Protein AF-0000000066301214 (afdb_homodimer)

pLDDT: mean 94.7, std 6.33, range [52.16, 98.44]

Solvent-accessible surface area (backbone atoms only — not comparable to full-atom values): 12106 Å² total; per-residue (Å²): 127,75,67,59,60,60,38,47,51,52,34,40,58,45,50,63,61,26,72,44,40,48,47,26,54,54,27,46,50,54,24,64,71,29,67,65,52,32,52,53,50,35,50,39,50,52,48,54,48,53,51,50,52,32,54,74,72,65,44,82,80,49,67,68,58,51,52,49,49,52,52,40,49,50,53,42,62,68,34,64,55,51,35,51,24,53,52,26,44,53,54,35,49,50,54,54,49,49,51,50,50,58,55,42,46,63,56,49,58,66,40,58,80,60,96,127,78,65,59,60,60,39,47,51,53,33,40,59,46,49,63,60,26,71,44,40,47,46,26,54,53,28,45,50,54,25,65,71,30,68,66,53,31,50,53,49,37,52,39,51,50,48,52,48,54,51,50,53,32,55,74,71,65,43,82,81,50,69,69,58,51,52,50,48,52,51,41,50,48,51,42,63,68,33,65,57,50,36,51,24,52,52,26,44,53,56,34,50,51,54,55,50,49,52,50,51,58,57,44,46,65,55,50,58,65,40,58,79,59,96

Foldseek 3Di:
DDDCVVVVVVVVVVLCVDPLNVQLVVLVVVQVVDPVSVVLVVVLVVLVVVVVVCVVVVHDDDPVSVVVNVVSVVVQCPDPSSVSNVVSVVVSVVVVVVVVVVVCVVVVVVCVVVD/DDDCVVVVVVVVVVLCVDPLNVQLVVLVVVQVVDPVSVVLVVVLVVLVVVVVVCVVVVHDDDPVSVVVNVVSVVVQCPPPSSVSNVVSVVVSVVVVVVVVVVVCVVVVVVCVVVD

Sequence (230 aa):
MVNIYNDINALEATFRKTPEFEALQAAVEVVKSDEEALNVFKNFRKIQIELQKKQLAGEELLEDELVYAQKASQLVQQNEKISAMLEAEMKLSKVIEEVNRILIKPIQGLYEDIQMVNIYNDINALEATFRKTPEFEALQAAVEVVKSDEEALNVFKNFRKIQIELQKKQLAGEELLEDELVYAQKASQLVQQNEKISAMLEAEMKLSKVIEEVNRILIKPIQGLYEDIQ

Nearest PDB structures (foldseek):
  2oeq-assembly1_B  TM=9.144E-01  e=4.022E-07  Geobacillus stearothermophilus
  2iaz-assembly1_D  TM=7.763E-01  e=5.631E-06  Streptococcus pneumoniae TIGR4
  2iaz-assembly1_B  TM=8.175E-01  e=1.106E-05  Streptococcus pneumoniae TIGR4
  2iaz-assembly1_C  TM=8.089E-01  e=2.953E-05  Streptococcus pneumoniae TIGR4
  6prh-assembly1_A  TM=7.091E-01  e=4.125E-02  Bacillus subtilis subsp. subtilis str. 168

Organism: Lysinibacillus sphaericus (strain C3-41) (NCBI:txid444177)

Secondary structure (DSSP, 8-state):
---HHHHHHHHHHHHTTSHHHHHHHHHHHHHHT-HHHHHHHHHHHHHHHHHHHHHHTTPPPPHHHHHHHHHHHHHHHH-HHHHHHHHHHHHHHHHHHHHHHHHHHHHHHHHHTT-/---HHHHHHHHHHHHTTSHHHHHHHHHHHHHHT-HHHHHHHHHHHHHHHHHHHHHHTTPPPPHHHHHHHHHHHHHHHH-HHHHHHHHHHHHHHHHHHHHHHHHHHHHHHHHHTT-

Radius of gyration: 22.22 Å; Cα contacts (8 Å, |Δi|>4): 183; chains: 2; bounding box: 48×63×38 Å

InterPro domains:
  IPR010368 Control of competence regulator ComK, YlbF/YmcA [MF_01526] (2-112)
  IPR010368 Control of competence regulator ComK, YlbF/YmcA [PF06133] (4-108)
  IPR023378 YheA/YmcA-like domain superfamily [G3DSA:1.20.1500.10] (1-115)
  IPR023378 YheA/YmcA-like domain superfamily [SSF158622] (2-113)

Structure (mmCIF, N/CA/C/O backbone):
data_AF-0000000066301214-model_v1
#
loop_
_entity.id
_entity.type
_entity.pdbx_description
1 polymer 'UPF0342 protein Bsph_0375'
#
loop_
_atom_site.group_PDB
_atom_site.id
_atom_site.type_symbol
_atom_site.label_atom_id
_atom_site.label_alt_id
_atom_site.label_comp_id
_atom_site.label_asym_id
_atom_site.label_entity_id
_atom_site.label_seq_id
_atom_site.pdbx_PDB_ins_code
_atom_site.Cartn_x
_atom_site.Cartn_y
_atom_site.Cartn_z
_atom_site.occupancy
_atom_site.B_iso_or_equiv
_atom_site.auth_seq_id
_atom_site.auth_comp_id
_atom_site.auth_asym_id
_atom_site.auth_atom_id
_atom_site.pdbx_PDB_model_num
ATOM 1 N N . MET A 1 1 ? -24.359 -9.883 -7.68 1 52.22 1 MET A N 1
ATOM 2 C CA . MET A 1 1 ? -22.938 -9.586 -7.629 1 52.22 1 MET A CA 1
ATOM 3 C C . MET A 1 1 ? -22.625 -8.617 -6.488 1 52.22 1 MET A C 1
ATOM 5 O O . MET A 1 1 ? -23.359 -7.656 -6.27 1 52.22 1 MET A O 1
ATOM 9 N N . VAL A 1 2 ? -22 -9.133 -5.48 1 64 2 VAL A N 1
ATOM 10 C CA . VAL A 1 2 ? -21.844 -8.336 -4.266 1 64 2 VAL A CA 1
ATOM 11 C C . VAL A 1 2 ? -21.094 -7.043 -4.578 1 64 2 VAL A C 1
ATOM 13 O O . VAL A 1 2 ? -20.078 -7.062 -5.266 1 64 2 VAL A O 1
ATOM 16 N N . ASN A 1 3 ? -21.812 -5.863 -4.434 1 81 3 ASN A N 1
ATOM 17 C CA . ASN A 1 3 ? -21.203 -4.559 -4.688 1 81 3 ASN A CA 1
ATOM 18 C C . ASN A 1 3 ? -20.344 -4.102 -3.51 1 81 3 ASN A C 1
ATOM 20 O O . ASN A 1 3 ? -20.875 -3.729 -2.461 1 81 3 ASN A O 1
ATOM 24 N N . ILE A 1 4 ? -19 -4.234 -3.662 1 93.5 4 ILE A N 1
ATOM 25 C CA . ILE A 1 4 ? -18.062 -3.98 -2.564 1 93.5 4 ILE A CA 1
ATOM 26 C C . ILE A 1 4 ? -17.969 -2.477 -2.314 1 93.5 4 ILE A C 1
ATOM 28 O O . ILE A 1 4 ? -17.5 -2.047 -1.258 1 93.5 4 ILE A O 1
ATOM 32 N N . TYR A 1 5 ? -18.625 -1.674 -3.203 1 93.06 5 TYR A N 1
ATOM 33 C CA . TYR A 1 5 ? -18.5 -0.222 -3.137 1 93.06 5 TYR A CA 1
ATOM 34 C C . TYR A 1 5 ? -19.297 0.337 -1.965 1 93.06 5 TYR A C 1
ATOM 36 O O . TYR A 1 5 ? -18.891 1.312 -1.334 1 93.06 5 TYR A O 1
ATOM 44 N N . ASN A 1 6 ? -20.391 -0.363 -1.687 1 94.94 6 ASN A N 1
ATOM 45 C CA . ASN A 1 6 ? -21.156 0.07 -0.53 1 94.94 6 ASN A CA 1
ATOM 46 C C . ASN A 1 6 ? -20.359 -0.041 0.761 1 94.94 6 ASN A C 1
ATOM 48 O O . ASN A 1 6 ? -20.359 0.881 1.579 1 94.94 6 ASN A O 1
ATOM 52 N N . ASP A 1 7 ? -19.672 -1.135 0.927 1 96.25 7 ASP A N 1
ATOM 53 C CA . ASP A 1 7 ? -18.875 -1.34 2.123 1 96.25 7 ASP A CA 1
ATOM 54 C C . ASP A 1 7 ? -17.672 -0.384 2.15 1 96.25 7 ASP A C 1
ATOM 56 O O . ASP A 1 7 ? -17.281 0.101 3.215 1 96.25 7 ASP A O 1
ATOM 60 N N . ILE A 1 8 ? -17.109 -0.086 0.963 1 97.12 8 ILE A N 1
ATOM 61 C CA . ILE A 1 8 ? -15.984 0.854 0.888 1 97.12 8 ILE A CA 1
ATOM 62 C C . ILE A 1 8 ? -16.453 2.242 1.321 1 97.12 8 ILE A C 1
ATOM 64 O O . ILE A 1 8 ? -15.773 2.914 2.102 1 97.12 8 ILE A O 1
ATOM 68 N N . ASN A 1 9 ? -17.609 2.645 0.812 1 95.62 9 ASN A N 1
ATOM 69 C CA . ASN A 1 9 ? -18.141 3.957 1.151 1 95.62 9 ASN A CA 1
ATOM 70 C C . ASN A 1 9 ? -18.484 4.059 2.637 1 95.62 9 ASN A C 1
ATOM 72 O O . ASN A 1 9 ? -18.234 5.09 3.264 1 95.62 9 ASN A O 1
ATOM 76 N N . ALA A 1 10 ? -19.062 2.982 3.145 1 95.81 10 ALA A N 1
ATOM 77 C CA . ALA A 1 10 ? -19.344 2.953 4.578 1 95.81 10 ALA A CA 1
ATOM 78 C C . ALA A 1 10 ? -18.062 3.068 5.395 1 95.81 10 ALA A C 1
ATOM 80 O O . ALA A 1 10 ? -18.016 3.801 6.383 1 95.81 10 ALA A O 1
ATOM 81 N N . LEU A 1 11 ? -17.031 2.393 4.973 1 97.69 11 LEU A N 1
ATOM 82 C CA . LEU A 1 11 ? -15.727 2.457 5.633 1 97.69 11 LEU A CA 1
ATOM 83 C C . LEU A 1 11 ? -15.156 3.869 5.562 1 97.69 11 LEU A C 1
ATOM 85 O O . LEU A 1 11 ? -14.648 4.387 6.562 1 97.69 11 LEU A O 1
ATOM 89 N N . GLU A 1 12 ? -15.211 4.465 4.375 1 97.94 12 GLU A N 1
ATOM 90 C CA . GLU A 1 12 ? -14.703 5.824 4.203 1 97.94 12 GLU A CA 1
ATOM 91 C C . GLU A 1 12 ? -15.414 6.801 5.133 1 97.94 12 GLU A C 1
ATOM 93 O O . GLU A 1 12 ? -14.781 7.664 5.738 1 97.94 12 GLU A O 1
ATOM 98 N N . ALA A 1 13 ? -16.766 6.691 5.23 1 96.88 13 ALA A N 1
ATOM 99 C CA . ALA A 1 13 ? -17.547 7.562 6.102 1 96.88 13 ALA A CA 1
ATOM 100 C C . ALA A 1 13 ? -17.109 7.426 7.555 1 96.88 13 ALA A C 1
ATOM 102 O O . ALA A 1 13 ? -16.953 8.43 8.258 1 96.88 13 ALA A O 1
ATOM 103 N N . THR A 1 14 ? -16.891 6.23 7.984 1 97.56 14 THR A N 1
ATOM 104 C CA . THR A 1 14 ? -16.422 5.98 9.344 1 97.56 14 THR A CA 1
ATOM 105 C C . THR A 1 14 ? -14.977 6.461 9.516 1 97.56 14 THR A C 1
ATOM 107 O O . THR A 1 14 ? -14.617 7 10.562 1 97.56 14 THR A O 1
ATOM 110 N N . PHE A 1 15 ? -14.172 6.273 8.492 1 98 15 PHE A N 1
ATOM 111 C CA . PHE A 1 15 ? -12.773 6.699 8.445 1 98 15 PHE A CA 1
ATOM 112 C C . PHE A 1 15 ? -12.656 8.195 8.734 1 98 15 PHE A C 1
ATOM 114 O O . PHE A 1 15 ? -11.805 8.609 9.516 1 98 15 PHE A O 1
ATOM 121 N N . ARG A 1 16 ? -13.562 9.023 8.234 1 97.31 16 ARG A N 1
ATOM 122 C CA . ARG A 1 16 ? -13.555 10.469 8.406 1 97.31 16 ARG A CA 1
ATOM 123 C C . ARG A 1 16 ? -13.898 10.859 9.844 1 97.31 16 ARG A C 1
ATOM 125 O O . ARG A 1 16 ? -13.656 11.992 10.266 1 97.31 16 ARG A O 1
ATOM 132 N N . LYS A 1 17 ? -14.461 9.906 10.57 1 97.06 17 LYS A N 1
ATOM 133 C CA . LYS A 1 17 ? -14.922 10.195 11.93 1 97.06 17 LYS A CA 1
ATOM 134 C C . LYS A 1 17 ? -13.953 9.633 12.969 1 97.06 17 LYS A C 1
ATOM 136 O O . LYS A 1 17 ? -14.219 9.703 14.172 1 97.06 17 LYS A O 1
ATOM 141 N N . THR A 1 18 ? -12.859 9.008 12.516 1 96.88 18 THR A N 1
ATOM 142 C CA . THR A 1 18 ? -11.867 8.477 13.445 1 96.88 18 THR A CA 1
ATOM 143 C C . THR A 1 18 ? -11.125 9.609 14.148 1 96.88 18 THR A C 1
ATOM 145 O O . THR A 1 18 ? -10.992 10.703 13.602 1 96.88 18 THR A O 1
ATOM 148 N N . PRO A 1 19 ? -10.664 9.312 15.375 1 96.94 19 PRO A N 1
ATOM 149 C CA . PRO A 1 19 ? -9.836 10.312 16.047 1 96.94 19 PRO A CA 1
ATOM 150 C C . PRO A 1 19 ? -8.594 10.695 15.242 1 96.94 19 PRO A C 1
ATOM 152 O O . PRO A 1 19 ? -8.164 11.844 15.273 1 96.94 19 PRO A O 1
ATOM 155 N N . GLU A 1 20 ? -8.055 9.703 14.531 1 97.56 20 GLU A N 1
ATOM 156 C CA . GLU A 1 20 ? -6.883 9.953 13.703 1 97.56 20 GLU A CA 1
ATOM 157 C C . GLU A 1 20 ? -7.195 10.961 12.594 1 97.56 20 GLU A C 1
ATOM 159 O O . GLU A 1 20 ? -6.41 11.875 12.344 1 97.56 20 GLU A O 1
ATOM 164 N N . PHE A 1 21 ? -8.281 10.859 11.906 1 98.19 21 PHE A N 1
ATOM 165 C CA . PHE A 1 21 ? -8.672 11.773 10.844 1 98.19 21 PHE A CA 1
ATOM 166 C C . PHE A 1 21 ? -8.93 13.172 11.398 1 98.19 21 PHE A C 1
ATOM 168 O O . PHE A 1 21 ? -8.477 14.164 10.82 1 98.19 21 PHE A O 1
ATOM 175 N N . GLU A 1 22 ? -9.625 13.227 12.492 1 97.81 22 GLU A N 1
ATOM 176 C CA . GLU A 1 22 ? -9.945 14.5 13.125 1 97.81 22 GLU A CA 1
ATOM 177 C C . GLU A 1 22 ? -8.672 15.234 13.555 1 97.81 22 GLU A C 1
ATOM 179 O O . GLU A 1 22 ? -8.578 16.453 13.43 1 97.81 22 GLU A O 1
ATOM 184 N N . ALA A 1 23 ? -7.754 14.438 14.055 1 98.38 23 ALA A N 1
ATOM 185 C CA . ALA A 1 23 ? -6.48 15.023 14.461 1 98.38 23 ALA A CA 1
ATOM 186 C C . ALA A 1 23 ? -5.75 15.641 13.273 1 98.38 23 ALA A C 1
ATOM 188 O O . ALA A 1 23 ? -5.18 16.734 13.383 1 98.38 23 ALA A O 1
ATOM 189 N N . LEU A 1 24 ? -5.77 14.93 12.164 1 98.38 24 LEU A N 1
ATOM 190 C CA . LEU A 1 24 ? -5.129 15.477 10.969 1 98.38 24 LEU A CA 1
ATOM 191 C C . LEU A 1 24 ? -5.848 16.734 10.492 1 98.38 24 LEU A C 1
ATOM 193 O O . LEU A 1 24 ? -5.203 17.719 10.133 1 98.38 24 LEU A O 1
ATOM 197 N N . GLN A 1 25 ? -7.113 16.688 10.453 1 97.75 25 GLN A N 1
ATOM 198 C CA . GLN A 1 25 ? -7.902 17.844 10.055 1 97.75 25 GLN A CA 1
ATOM 199 C C . GLN A 1 25 ? -7.531 19.078 10.891 1 97.75 25 GLN A C 1
ATOM 201 O O . GLN A 1 25 ? -7.32 20.156 10.352 1 97.75 25 GLN A O 1
ATOM 206 N N . ALA A 1 26 ? -7.48 18.891 12.18 1 98.38 26 ALA A N 1
ATOM 207 C CA . ALA A 1 26 ? -7.141 19.984 13.094 1 98.38 26 ALA A CA 1
ATOM 208 C C . ALA A 1 26 ? -5.727 20.5 12.828 1 98.38 26 ALA A C 1
ATOM 210 O O . ALA A 1 26 ? -5.492 21.703 12.805 1 98.38 26 ALA A O 1
ATOM 211 N N . ALA A 1 27 ? -4.816 19.547 12.633 1 98.31 27 ALA A N 1
ATOM 212 C CA . ALA A 1 27 ? -3.426 19.922 12.398 1 98.31 27 ALA A CA 1
ATOM 213 C C . ALA A 1 27 ? -3.281 20.703 11.086 1 98.31 27 ALA A C 1
ATOM 215 O O . ALA A 1 27 ? -2.512 21.656 11.008 1 98.31 27 ALA A O 1
ATOM 216 N N . VAL A 1 28 ? -3.994 20.312 10.102 1 98.06 28 VAL A N 1
ATOM 217 C CA . VAL A 1 28 ? -3.979 21 8.812 1 98.06 28 VAL A CA 1
ATOM 218 C C . VAL A 1 28 ? -4.465 22.438 8.992 1 98.06 28 VAL A C 1
ATOM 220 O O . VAL A 1 28 ? -3.877 23.375 8.438 1 98.06 28 VAL A O 1
ATOM 223 N N . GLU A 1 29 ? -5.48 22.609 9.719 1 97.69 29 GLU A N 1
ATOM 224 C CA . GLU A 1 29 ? -6.02 23.953 9.969 1 97.69 29 GLU A CA 1
ATOM 225 C C . GLU A 1 29 ? -4.996 24.828 10.672 1 97.69 29 GLU A C 1
ATOM 227 O O . GLU A 1 29 ? -4.898 26.031 10.383 1 97.69 29 GLU A O 1
ATOM 232 N N . VAL A 1 30 ? -4.293 24.266 11.562 1 98.19 30 VAL A N 1
ATOM 233 C CA . VAL A 1 30 ? -3.266 25 12.289 1 98.19 30 VAL A CA 1
ATOM 234 C C . VAL A 1 30 ? -2.199 25.5 11.32 1 98.19 30 VAL A C 1
ATOM 236 O O . VAL A 1 30 ? -1.818 26.672 11.359 1 98.19 30 VAL A O 1
ATOM 239 N N . VAL A 1 31 ? -1.767 24.656 10.477 1 98.06 31 VAL A N 1
ATOM 240 C CA . VAL A 1 31 ? -0.749 25.016 9.5 1 98.06 31 VAL A CA 1
ATOM 241 C C . VAL A 1 31 ? -1.312 26.062 8.539 1 98.06 31 VAL A C 1
ATOM 243 O O . VAL A 1 31 ? -0.644 27.047 8.211 1 98.06 31 VAL A O 1
ATOM 246 N N . LYS A 1 32 ? -2.492 25.859 8.133 1 96.94 32 LYS A N 1
ATOM 247 C CA . LYS A 1 32 ? -3.162 26.75 7.199 1 96.94 32 LYS A CA 1
ATOM 248 C C . LYS A 1 32 ? -3.264 28.172 7.773 1 96.94 32 LYS A C 1
ATOM 250 O O . LYS A 1 32 ? -3.182 29.156 7.039 1 96.94 32 LYS A O 1
ATOM 255 N N . SER A 1 33 ? -3.375 28.188 9.008 1 96.94 33 SER A N 1
ATOM 256 C CA . SER A 1 33 ? -3.637 29.469 9.656 1 96.94 33 SER A CA 1
ATOM 257 C C . SER A 1 33 ? -2.338 30.156 10.062 1 96.94 33 SER A C 1
ATOM 259 O O . SER A 1 33 ? -2.359 31.281 10.586 1 96.94 33 SER A O 1
ATOM 261 N N . ASP A 1 34 ? -1.224 29.531 9.87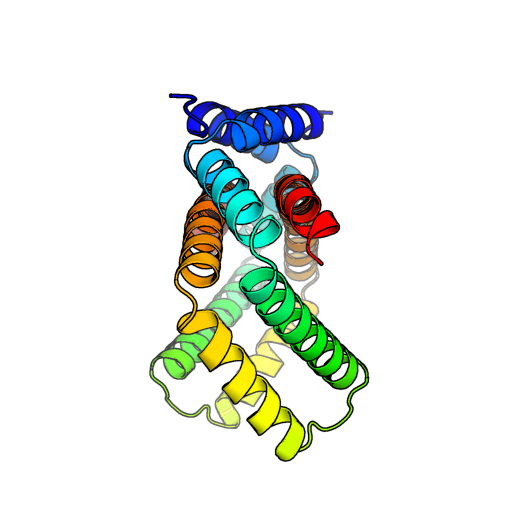5 1 97.62 34 ASP A N 1
ATOM 262 C CA . ASP A 1 34 ? 0.094 30.094 10.156 1 97.62 34 ASP A CA 1
ATOM 263 C C . ASP A 1 34 ? 0.864 30.359 8.859 1 97.62 34 ASP A C 1
ATOM 265 O O . ASP A 1 34 ? 1.376 29.422 8.234 1 97.62 34 ASP A O 1
ATOM 269 N N . GLU A 1 35 ? 0.959 31.562 8.531 1 96.5 35 GLU A N 1
ATOM 270 C CA . GLU A 1 35 ? 1.533 31.953 7.246 1 96.5 35 GLU A CA 1
ATOM 271 C C . GLU A 1 35 ? 2.936 31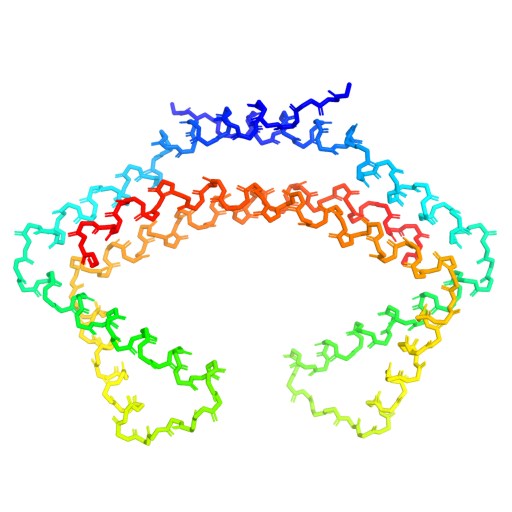.391 7.066 1 96.5 35 GLU A C 1
ATOM 273 O O . GLU A 1 35 ? 3.281 30.891 5.988 1 96.5 35 GLU A O 1
ATOM 278 N N . GLU A 1 36 ? 3.701 31.438 8.047 1 97 36 GLU A N 1
ATOM 279 C CA . GLU A 1 36 ? 5.059 30.906 7.973 1 97 36 GLU A CA 1
ATOM 280 C C . GLU A 1 36 ? 5.047 29.391 7.746 1 97 36 GLU A C 1
ATOM 282 O O . GLU A 1 36 ? 5.707 28.891 6.832 1 97 36 GLU A O 1
ATOM 287 N N . ALA A 1 37 ? 4.328 28.703 8.586 1 97.38 37 ALA A N 1
ATOM 288 C CA . ALA A 1 37 ? 4.223 27.266 8.445 1 97.38 37 ALA A CA 1
ATOM 289 C C . ALA A 1 37 ? 3.68 26.875 7.074 1 97.38 37 ALA A C 1
ATOM 291 O O . ALA A 1 37 ? 4.191 25.953 6.43 1 97.38 37 ALA A O 1
ATOM 292 N N . LEU A 1 38 ? 2.693 27.594 6.672 1 97.31 38 LEU A N 1
ATOM 293 C CA . LEU A 1 38 ? 2.072 27.328 5.379 1 97.31 38 LEU A CA 1
ATOM 294 C C . LEU A 1 38 ? 3.082 27.484 4.246 1 97.31 38 LEU A C 1
ATOM 296 O O . LEU A 1 38 ? 3.17 26.625 3.363 1 97.31 38 LEU A O 1
ATOM 300 N N . ASN A 1 39 ? 3.832 28.516 4.281 1 96.69 39 ASN A N 1
ATOM 301 C CA . ASN A 1 39 ? 4.816 28.781 3.238 1 96.69 39 ASN A CA 1
ATOM 302 C C . ASN A 1 39 ? 5.918 27.719 3.223 1 96.69 39 ASN A C 1
ATOM 304 O O . ASN A 1 39 ? 6.34 27.281 2.156 1 96.69 39 ASN A O 1
ATOM 308 N N . VAL A 1 40 ? 6.32 27.391 4.414 1 96.94 40 VAL A N 1
ATOM 309 C CA . VAL A 1 40 ? 7.348 26.359 4.531 1 96.94 40 VAL A CA 1
ATOM 310 C C . VAL A 1 40 ? 6.828 25.047 3.951 1 96.94 40 VAL A C 1
ATOM 312 O O . VAL A 1 40 ? 7.531 24.391 3.189 1 96.94 40 VAL A O 1
ATOM 315 N N . PHE A 1 41 ? 5.621 24.703 4.262 1 97.44 41 PHE A N 1
ATOM 316 C CA . PHE A 1 41 ? 5.031 23.453 3.791 1 97.44 41 PHE A CA 1
ATOM 317 C C . PHE A 1 41 ? 4.836 23.484 2.279 1 97.44 41 PHE A C 1
ATOM 319 O O . PHE A 1 41 ? 5.188 22.531 1.583 1 97.44 41 PHE A O 1
ATOM 326 N N . LYS A 1 42 ? 4.395 24.547 1.716 1 96.06 42 LYS A N 1
ATOM 327 C CA . LYS A 1 42 ? 4.172 24.688 0.28 1 96.06 42 LYS A CA 1
ATOM 328 C C . LYS A 1 42 ? 5.477 24.547 -0.497 1 96.06 42 LYS A C 1
ATOM 330 O O . LYS A 1 42 ? 5.52 23.906 -1.546 1 96.06 42 LYS A O 1
ATOM 335 N N . ASN A 1 43 ? 6.438 25.156 0.043 1 95.56 43 ASN A N 1
ATOM 336 C CA . ASN A 1 43 ? 7.746 25.078 -0.596 1 95.56 43 ASN A CA 1
ATOM 337 C C . ASN A 1 43 ? 8.266 23.641 -0.608 1 95.56 43 ASN A C 1
ATOM 339 O O . ASN A 1 43 ? 8.758 23.156 -1.632 1 95.56 43 ASN A O 1
ATOM 343 N N . PHE A 1 44 ? 8.125 23 0.528 1 96.19 44 PHE A N 1
ATOM 344 C CA . PHE A 1 44 ? 8.539 21.609 0.644 1 96.19 44 PHE A CA 1
ATOM 345 C C . PHE A 1 44 ? 7.781 20.734 -0.345 1 96.19 44 PHE A C 1
ATOM 347 O O . PHE A 1 44 ? 8.375 19.906 -1.036 1 96.19 44 PHE A O 1
ATOM 354 N N . ARG A 1 45 ? 6.551 20.953 -0.487 1 93.56 45 ARG A N 1
ATOM 355 C CA . ARG A 1 45 ? 5.715 20.188 -1.398 1 93.56 45 ARG A CA 1
ATOM 356 C C . ARG A 1 45 ? 6.121 20.422 -2.848 1 93.56 45 ARG A C 1
ATOM 358 O O . ARG A 1 45 ? 6.188 19.469 -3.641 1 93.56 45 ARG A O 1
ATOM 365 N N . LYS A 1 46 ? 6.379 21.641 -3.17 1 94.12 46 LYS A N 1
ATOM 366 C CA . LYS A 1 46 ? 6.801 22 -4.52 1 94.12 46 LYS A CA 1
ATOM 367 C C . LYS A 1 46 ? 8.094 21.297 -4.906 1 94.12 46 LYS A C 1
ATOM 369 O O . LYS A 1 46 ? 8.211 20.766 -6.016 1 94.12 46 LYS A O 1
ATOM 374 N N . ILE A 1 47 ? 8.961 21.25 -3.99 1 94.56 47 ILE A N 1
ATOM 375 C CA . ILE A 1 47 ? 10.242 20.609 -4.223 1 94.56 47 ILE A CA 1
ATOM 376 C C . ILE A 1 47 ? 10.031 19.109 -4.449 1 94.56 47 ILE A C 1
ATOM 378 O O . ILE A 1 47 ? 10.625 18.516 -5.355 1 94.56 47 ILE A O 1
ATOM 382 N N . GLN A 1 48 ? 9.25 18.469 -3.617 1 91.94 48 GLN A N 1
ATOM 383 C CA . GLN A 1 48 ? 8.938 17.047 -3.727 1 91.94 48 GLN A CA 1
ATOM 384 C C . GLN A 1 48 ? 8.336 16.719 -5.09 1 91.94 48 GLN A C 1
ATOM 386 O O . GLN A 1 48 ? 8.711 15.734 -5.723 1 91.94 48 GLN A O 1
ATOM 391 N N . ILE A 1 49 ? 7.477 17.609 -5.582 1 92.56 49 ILE A N 1
ATOM 392 C CA . ILE A 1 49 ? 6.812 17.391 -6.863 1 92.56 49 ILE A CA 1
ATOM 393 C C . ILE A 1 49 ? 7.824 17.516 -8 1 92.56 49 ILE A C 1
ATOM 395 O O . ILE A 1 49 ? 7.875 16.672 -8.891 1 92.56 49 ILE A O 1
ATOM 399 N N . GLU A 1 50 ? 8.586 18.516 -7.922 1 93.62 50 GLU A N 1
ATOM 400 C CA . GLU A 1 50 ? 9.602 18.734 -8.953 1 93.62 50 GLU A CA 1
ATOM 401 C C . GLU A 1 50 ? 10.578 17.562 -9.031 1 93.62 50 GLU A C 1
ATOM 403 O O . GLU A 1 50 ? 10.961 17.141 -10.125 1 93.62 50 GLU A O 1
ATOM 408 N N . LEU A 1 51 ? 10.977 17.141 -7.832 1 93.94 51 LEU A N 1
ATOM 409 C CA . LEU A 1 51 ? 11.898 16.016 -7.793 1 93.94 51 LEU A CA 1
ATOM 410 C C . LEU A 1 51 ? 11.25 14.766 -8.391 1 93.94 51 LEU A C 1
ATOM 412 O O . LEU A 1 51 ? 11.883 14.039 -9.164 1 93.94 51 LEU A O 1
ATOM 416 N N . GLN A 1 52 ? 10.078 14.5 -7.938 1 92.38 52 GLN A N 1
ATOM 417 C CA . GLN A 1 52 ? 9.344 13.344 -8.445 1 92.38 52 GLN A CA 1
ATOM 418 C C . GLN A 1 52 ? 9.156 13.43 -9.953 1 92.38 52 GLN A C 1
ATOM 420 O O . GLN A 1 52 ? 9.344 12.445 -10.672 1 92.38 52 GLN A O 1
ATOM 425 N N . LYS A 1 53 ? 8.797 14.602 -10.57 1 94.62 53 LYS A N 1
ATOM 426 C CA . LYS A 1 53 ? 8.641 14.836 -12 1 94.62 53 LYS A CA 1
ATOM 427 C C . LYS A 1 53 ? 9.93 14.5 -12.75 1 94.62 53 LYS A C 1
ATOM 429 O O . LYS A 1 53 ? 9.891 13.859 -13.805 1 94.62 53 LYS A O 1
ATOM 434 N N . LYS A 1 54 ? 10.938 14.945 -12.234 1 92.88 54 LYS A N 1
ATOM 435 C CA . LYS A 1 54 ? 12.227 14.672 -12.852 1 92.88 54 LYS A CA 1
ATOM 436 C C . LYS A 1 54 ? 12.531 13.18 -12.859 1 92.88 54 LYS A C 1
ATOM 438 O O . LYS A 1 54 ? 13.039 12.648 -13.852 1 92.88 54 LYS A O 1
ATOM 443 N N . GLN A 1 55 ? 12.297 12.594 -11.68 1 91.88 55 GLN A N 1
ATOM 444 C CA . GLN A 1 55 ? 12.539 11.156 -11.578 1 91.88 55 GLN A CA 1
ATOM 445 C C . GLN A 1 55 ? 11.664 10.383 -12.562 1 91.88 55 GLN A C 1
ATOM 447 O O . GLN A 1 55 ? 12.133 9.461 -13.227 1 91.88 55 GLN A O 1
ATOM 452 N N . LEU A 1 56 ? 10.438 10.773 -12.852 1 91.5 56 LEU A N 1
ATOM 453 C CA . LEU A 1 56 ? 9.516 10.164 -13.805 1 91.5 56 LEU A CA 1
ATOM 454 C C . LEU A 1 56 ? 9.977 10.414 -15.234 1 91.5 56 LEU A C 1
ATOM 456 O O . LEU A 1 56 ? 9.844 9.547 -16.094 1 91.5 56 LEU A O 1
ATOM 460 N N . ALA A 1 57 ? 10.477 11.492 -15.43 1 91.44 57 ALA A N 1
ATOM 461 C CA . ALA A 1 57 ? 10.984 11.883 -16.75 1 91.44 57 ALA A CA 1
ATOM 462 C C . ALA A 1 57 ? 12.359 11.273 -17.016 1 91.44 57 ALA A C 1
ATOM 464 O O . ALA A 1 57 ? 12.906 11.414 -18.109 1 91.44 57 ALA A O 1
ATOM 465 N N . GLY A 1 58 ? 12.891 10.727 -15.977 1 91.31 58 GLY A N 1
ATOM 466 C CA . GLY A 1 58 ? 14.203 10.125 -16.094 1 91.31 58 GLY A CA 1
ATOM 467 C C . GLY A 1 58 ? 15.336 11.141 -16.062 1 91.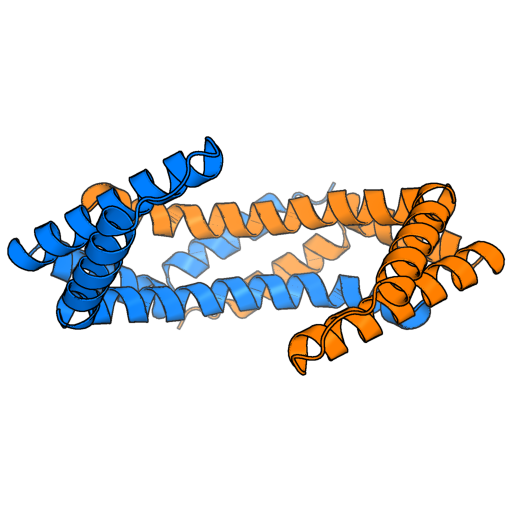31 58 GLY A C 1
ATOM 468 O O . GLY A 1 58 ? 16.438 10.867 -16.562 1 91.31 58 GLY A O 1
ATOM 469 N N . GLU A 1 59 ? 15.039 12.188 -15.633 1 92.94 59 GLU A N 1
ATOM 470 C CA . GLU A 1 59 ? 16.062 13.219 -15.508 1 92.94 59 GLU A CA 1
ATOM 471 C C . GLU A 1 59 ? 16.922 12.992 -14.266 1 92.94 59 GLU A C 1
ATOM 473 O O . GLU A 1 59 ? 16.422 12.578 -13.219 1 92.94 59 GLU A O 1
ATOM 478 N N . GLU A 1 60 ? 18.109 13.219 -14.43 1 89.69 60 GLU A N 1
ATOM 479 C CA . GLU A 1 60 ? 19 13.078 -13.289 1 89.69 60 GLU A CA 1
ATOM 480 C C . GLU A 1 60 ? 18.812 14.219 -12.289 1 89.69 60 GLU A C 1
ATOM 482 O O . GLU A 1 60 ? 18.641 15.375 -12.688 1 89.69 60 GLU A O 1
ATOM 487 N N . LEU A 1 61 ? 18.828 13.82 -11.102 1 89.75 61 LEU A N 1
ATOM 488 C CA . LEU A 1 61 ? 18.766 14.812 -10.031 1 89.75 61 LEU A CA 1
ATOM 489 C C . LEU A 1 61 ? 20.125 15.422 -9.766 1 89.75 61 LEU A C 1
ATOM 491 O O . LEU A 1 61 ? 21.109 14.703 -9.602 1 89.75 61 LEU A O 1
ATOM 495 N N . LEU A 1 62 ? 20.047 16.719 -9.758 1 89.31 62 LEU A N 1
ATOM 496 C CA . LEU A 1 62 ? 21.297 17.422 -9.492 1 89.31 62 LEU A CA 1
ATOM 497 C C . LEU A 1 62 ? 21.594 17.453 -7.996 1 89.31 62 LEU A C 1
ATOM 499 O O . LEU A 1 62 ? 20.672 17.422 -7.176 1 89.31 62 LEU A O 1
ATOM 503 N N . GLU A 1 63 ? 22.812 17.547 -7.73 1 91.69 63 GLU A N 1
ATOM 504 C CA . GLU A 1 63 ? 23.25 17.578 -6.34 1 91.69 63 GLU A CA 1
ATOM 505 C C . GLU A 1 63 ? 22.625 18.75 -5.59 1 91.69 63 GLU A C 1
ATOM 507 O O . GLU A 1 63 ? 22.188 18.594 -4.449 1 91.69 63 GLU A O 1
ATOM 512 N N . ASP A 1 64 ? 22.625 19.922 -6.18 1 93 64 ASP A N 1
ATOM 513 C CA . ASP A 1 64 ? 22.062 21.109 -5.551 1 93 64 ASP A CA 1
ATOM 514 C C . ASP A 1 64 ? 20.578 20.938 -5.246 1 93 64 ASP A C 1
ATOM 516 O O . ASP A 1 64 ? 20.078 21.422 -4.227 1 93 64 ASP A O 1
ATOM 520 N N . GLU A 1 65 ? 19.906 20.312 -6.133 1 93.19 65 GLU A N 1
ATOM 521 C CA . GLU A 1 65 ? 18.5 20.016 -5.906 1 93.19 6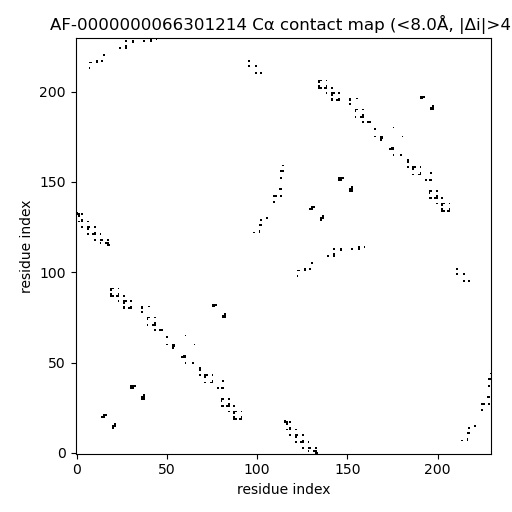5 GLU A CA 1
ATOM 522 C C . GLU A 1 65 ? 18.312 19.094 -4.699 1 93.19 65 GLU A C 1
ATOM 524 O O . GLU A 1 65 ? 17.375 19.281 -3.912 1 93.19 65 GLU A O 1
ATOM 529 N N . LEU A 1 66 ? 19.188 18.172 -4.613 1 93.62 66 LEU A N 1
ATOM 530 C CA . LEU A 1 66 ? 19.141 17.234 -3.49 1 93.62 66 LEU A CA 1
ATOM 531 C C . LEU A 1 66 ? 19.422 17.953 -2.178 1 93.62 66 LEU A C 1
ATOM 533 O O . LEU A 1 66 ? 18.75 17.703 -1.174 1 93.62 66 LEU A O 1
ATOM 537 N N . VAL A 1 67 ? 20.359 18.766 -2.189 1 94.88 67 VAL A N 1
ATOM 538 C CA . VAL A 1 67 ? 20.719 19.547 -1.008 1 94.88 67 VAL A CA 1
ATOM 539 C C . VAL A 1 67 ? 19.562 20.453 -0.617 1 94.88 67 VAL A C 1
ATOM 541 O O . VAL A 1 67 ? 19.203 20.547 0.561 1 94.88 67 VAL A O 1
ATOM 544 N N . TYR A 1 68 ? 18.922 21.094 -1.581 1 94.56 68 TYR A N 1
ATOM 545 C CA . TYR A 1 68 ? 17.781 21.969 -1.343 1 94.56 68 TYR A CA 1
ATOM 546 C C . TYR A 1 68 ? 16.609 21.188 -0.742 1 94.56 68 TYR A C 1
ATOM 548 O O . TYR A 1 68 ? 15.977 21.641 0.209 1 94.56 68 TYR A O 1
ATOM 556 N N . ALA A 1 69 ? 16.391 20.016 -1.244 1 95.06 69 ALA A N 1
ATOM 557 C CA . ALA A 1 69 ? 15.336 19.141 -0.727 1 95.06 69 ALA A CA 1
ATOM 558 C C . ALA A 1 69 ? 15.617 18.75 0.718 1 95.06 69 ALA A C 1
ATOM 560 O O . ALA A 1 69 ? 14.703 18.703 1.545 1 95.06 69 ALA A O 1
ATOM 561 N N . GLN A 1 70 ? 16.812 18.375 0.995 1 96.19 70 GLN A N 1
ATOM 562 C CA . GLN A 1 70 ? 17.219 18.016 2.348 1 96.19 70 GLN A CA 1
ATOM 563 C C . GLN A 1 70 ? 16.984 19.156 3.32 1 96.19 70 GLN A C 1
ATOM 565 O O . GLN A 1 70 ? 16.469 18.953 4.422 1 96.19 70 GLN A O 1
ATOM 570 N N . LYS A 1 71 ? 17.375 20.406 2.93 1 96.44 71 LYS A N 1
ATOM 571 C CA . LYS A 1 71 ? 17.188 21.594 3.764 1 96.44 71 LYS A CA 1
ATOM 572 C C . LYS A 1 71 ? 15.711 21.875 4 1 96.44 71 LYS A C 1
ATOM 574 O O . LYS A 1 71 ? 15.305 22.203 5.117 1 96.44 71 LYS A O 1
ATOM 579 N N . ALA A 1 72 ? 14.938 21.781 2.941 1 96 72 ALA A N 1
ATOM 580 C CA . ALA A 1 72 ? 13.492 21.969 3.068 1 96 72 ALA A CA 1
ATOM 581 C C . ALA A 1 72 ? 12.891 20.969 4.047 1 96 72 ALA A C 1
ATOM 583 O O . ALA A 1 72 ? 12.031 21.312 4.855 1 96 72 ALA A O 1
ATOM 584 N N . SER A 1 73 ? 13.352 19.75 3.984 1 96.44 73 SER A N 1
ATOM 585 C CA . SER A 1 73 ? 12.891 18.703 4.891 1 96.44 73 SER A CA 1
ATOM 586 C C . SER A 1 73 ? 13.227 19.047 6.34 1 96.44 73 SER A C 1
ATOM 588 O O . SER A 1 73 ? 12.422 18.812 7.238 1 96.44 73 SER A O 1
ATOM 590 N N . GLN A 1 74 ? 14.406 19.516 6.508 1 96.75 74 GLN A N 1
ATOM 591 C CA . GLN A 1 74 ? 14.828 19.906 7.848 1 96.75 74 GLN A CA 1
ATOM 592 C C . GLN A 1 74 ? 13.938 21.016 8.406 1 96.75 74 GLN A C 1
ATOM 594 O O . GLN A 1 74 ? 13.562 20.984 9.578 1 96.75 74 GLN A O 1
ATOM 599 N N . LEU A 1 75 ? 13.578 22.016 7.598 1 96.75 75 LEU A N 1
ATOM 600 C CA . LEU A 1 75 ? 12.711 23.109 8.008 1 96.75 75 LEU A CA 1
ATOM 601 C C . LEU A 1 75 ? 11.336 22.594 8.422 1 96.75 75 LEU A C 1
ATOM 603 O O . LEU A 1 75 ? 10.773 23.047 9.422 1 96.75 75 LEU A O 1
ATOM 607 N N . VAL A 1 76 ? 10.828 21.656 7.648 1 96.69 76 VAL A N 1
ATOM 608 C CA . VAL A 1 76 ? 9.531 21.047 7.93 1 96.69 76 VAL A CA 1
ATOM 609 C C . VAL A 1 76 ? 9.586 20.312 9.266 1 96.69 76 VAL A C 1
ATOM 611 O O . VAL A 1 76 ? 8.688 20.453 10.094 1 96.69 76 VAL A O 1
ATOM 614 N N . GLN A 1 77 ? 10.625 19.578 9.484 1 95.56 77 GLN A N 1
ATOM 615 C CA . GLN A 1 77 ? 10.773 18.812 10.719 1 95.56 77 GLN A CA 1
ATOM 616 C C . GLN A 1 77 ? 10.898 19.734 11.93 1 95.56 77 GLN A C 1
ATOM 618 O O . GLN A 1 77 ? 10.453 19.406 13.023 1 95.56 77 GLN A O 1
ATOM 623 N N . GLN A 1 78 ? 11.484 20.859 11.711 1 96.44 78 GLN A N 1
ATOM 624 C CA . GLN A 1 78 ? 11.773 21.781 12.805 1 96.44 78 GLN A CA 1
ATOM 625 C C . GLN A 1 78 ? 10.547 22.625 13.148 1 96.44 78 GLN A C 1
ATOM 627 O O . GLN A 1 78 ? 10.477 23.203 14.234 1 96.44 78 GLN A O 1
ATOM 632 N N . ASN A 1 79 ? 9.656 22.781 12.195 1 98.06 79 ASN A N 1
ATOM 633 C CA . ASN A 1 79 ? 8.414 23.5 12.477 1 98.06 79 ASN A CA 1
ATOM 634 C C . ASN A 1 79 ? 7.426 22.641 13.25 1 98.06 79 ASN A C 1
ATOM 636 O O . ASN A 1 79 ? 6.895 21.656 12.719 1 98.06 79 ASN A O 1
ATOM 640 N N . GLU A 1 80 ? 7.141 22.984 14.43 1 97.88 80 GLU A N 1
ATOM 641 C CA . GLU A 1 80 ? 6.344 22.156 15.336 1 97.88 80 GLU A CA 1
ATOM 642 C C . GLU A 1 80 ? 4.941 21.922 14.781 1 97.88 80 GLU A C 1
ATOM 644 O O . GLU A 1 80 ? 4.371 20.844 14.953 1 97.88 80 GLU A O 1
ATOM 649 N N . LYS A 1 81 ? 4.348 22.953 14.133 1 98.44 81 LYS A N 1
ATOM 650 C CA . LYS A 1 81 ? 3.002 22.828 13.578 1 98.44 81 LYS A CA 1
ATOM 651 C C . LYS A 1 81 ? 2.971 21.828 12.414 1 98.44 81 LYS A C 1
ATOM 653 O O . LYS A 1 81 ? 2.088 20.984 12.352 1 98.44 81 LYS A O 1
ATOM 658 N N . ILE A 1 82 ? 3.998 21.906 11.539 1 98.06 82 ILE A N 1
ATOM 659 C CA . ILE A 1 82 ? 4.074 21.016 10.398 1 98.06 82 ILE A CA 1
ATOM 660 C C . ILE A 1 82 ? 4.387 19.594 10.883 1 98.06 82 ILE A C 1
ATOM 662 O O . ILE A 1 82 ? 3.785 18.625 10.414 1 98.06 82 ILE A O 1
ATOM 666 N N . SER A 1 83 ? 5.312 19.516 11.812 1 97.75 83 SER A N 1
ATOM 667 C CA . SER A 1 83 ? 5.672 18.219 12.359 1 97.75 83 S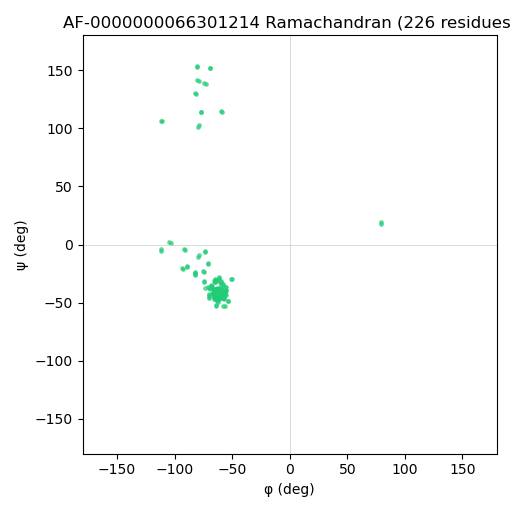ER A CA 1
ATOM 668 C C . SER A 1 83 ? 4.461 17.516 12.961 1 97.75 83 SER A C 1
ATOM 670 O O . SER A 1 83 ? 4.27 16.312 12.766 1 97.75 83 SER A O 1
ATOM 672 N N . ALA A 1 84 ? 3.643 18.234 13.672 1 98.19 84 ALA A N 1
ATOM 673 C CA . ALA A 1 84 ? 2.428 17.688 14.266 1 98.19 84 ALA A CA 1
ATOM 674 C C . ALA A 1 84 ? 1.457 17.203 13.188 1 98.19 84 ALA A C 1
ATOM 676 O O . ALA A 1 84 ? 0.802 16.172 13.352 1 98.19 84 ALA A O 1
ATOM 677 N N . MET A 1 85 ? 1.4 17.938 12.133 1 98.25 85 MET A N 1
ATOM 678 C CA . MET A 1 85 ? 0.544 17.578 11.008 1 98.25 85 MET A CA 1
ATOM 679 C C . MET A 1 85 ? 1.018 16.281 10.359 1 98.25 85 MET A C 1
ATOM 681 O O . MET A 1 85 ? 0.217 15.375 10.117 1 98.25 85 MET A O 1
ATOM 685 N N . LEU A 1 86 ? 2.328 16.203 10.148 1 96.88 86 LEU A N 1
ATOM 686 C CA . LEU A 1 86 ? 2.895 15 9.539 1 96.88 86 LEU A CA 1
ATOM 687 C C . LEU A 1 86 ? 2.723 13.789 10.461 1 96.88 86 LEU A C 1
ATOM 689 O O . LEU A 1 86 ? 2.441 12.688 9.992 1 96.88 86 LEU A O 1
ATOM 693 N N . GLU A 1 87 ? 2.877 13.969 11.703 1 97.94 87 GLU A N 1
ATOM 694 C CA . GLU A 1 87 ? 2.672 12.891 12.672 1 97.94 87 GLU A CA 1
ATOM 695 C C . GLU A 1 87 ? 1.223 12.414 12.672 1 97.94 87 GLU A C 1
ATOM 697 O O . GLU A 1 87 ? 0.957 11.211 12.727 1 97.94 87 GLU A O 1
ATOM 702 N N . ALA A 1 88 ? 0.314 13.367 12.586 1 98.31 88 ALA A N 1
ATOM 703 C CA . ALA A 1 88 ? -1.101 13.016 12.5 1 98.31 88 ALA A CA 1
ATOM 704 C C . ALA A 1 88 ? -1.393 12.219 11.227 1 98.31 88 ALA A C 1
ATOM 706 O O . ALA A 1 88 ? -2.164 11.258 11.25 1 98.31 88 ALA A O 1
ATOM 707 N N . GLU A 1 89 ? -0.7 12.633 10.148 1 97.31 89 GLU A N 1
ATOM 708 C CA . GLU A 1 89 ? -0.865 11.914 8.883 1 97.31 89 GLU A CA 1
ATOM 709 C C . GLU A 1 89 ? -0.338 10.492 8.992 1 97.31 89 GLU A C 1
ATOM 711 O O . GLU A 1 89 ? -0.952 9.555 8.477 1 97.31 89 GLU A O 1
ATOM 716 N N . MET A 1 90 ? 0.793 10.312 9.562 1 97.56 90 MET A N 1
ATOM 717 C CA . MET A 1 90 ? 1.377 8.992 9.766 1 97.56 90 MET A CA 1
ATOM 718 C C . MET A 1 90 ? 0.436 8.102 10.57 1 97.56 90 MET A C 1
ATOM 720 O O . MET A 1 90 ? 0.242 6.93 10.234 1 97.56 90 MET A O 1
ATOM 724 N N . LYS A 1 91 ? -0.165 8.648 11.617 1 98 91 LYS A N 1
ATOM 725 C CA . LYS A 1 91 ? -1.114 7.895 12.43 1 98 91 LYS A CA 1
ATOM 726 C C . LYS A 1 91 ? -2.338 7.488 11.617 1 98 91 LYS A C 1
ATOM 728 O O . LYS A 1 91 ? -2.836 6.371 11.75 1 98 91 LYS A O 1
ATOM 733 N N . LEU A 1 92 ? -2.785 8.422 10.828 1 98 92 LEU A N 1
ATOM 734 C CA . LEU A 1 92 ? -3.928 8.109 9.977 1 98 92 LEU A CA 1
ATOM 735 C C . LEU A 1 92 ? -3.566 7.051 8.945 1 98 92 LEU A C 1
ATOM 737 O O . LEU A 1 92 ? -4.367 6.156 8.656 1 98 92 LEU A O 1
ATOM 741 N N . SER A 1 93 ? -2.361 7.117 8.391 1 96.75 93 SER A N 1
ATOM 742 C CA . SER A 1 93 ? -1.883 6.145 7.41 1 96.75 93 SER A CA 1
ATOM 743 C C . SER A 1 93 ? -1.835 4.742 8.008 1 96.75 93 SER A C 1
ATOM 745 O O . SER A 1 93 ? -2.027 3.752 7.297 1 96.75 93 SER A O 1
ATOM 747 N N . LYS A 1 94 ? -1.628 4.613 9.305 1 97.5 94 LYS A N 1
ATOM 748 C CA . LYS A 1 94 ? -1.62 3.316 9.977 1 97.5 94 LYS A CA 1
ATOM 749 C C . LYS A 1 94 ? -2.998 2.66 9.922 1 97.5 94 LYS A C 1
ATOM 751 O O . LYS A 1 94 ? -3.105 1.434 9.859 1 97.5 94 LYS A O 1
ATOM 756 N N . VAL A 1 95 ? -4.031 3.502 9.922 1 97.12 95 VAL A N 1
ATOM 757 C CA . VAL A 1 95 ? -5.387 2.975 9.812 1 97.12 95 VAL A CA 1
ATOM 758 C C . VAL A 1 95 ? -5.578 2.336 8.438 1 97.12 95 VAL A C 1
ATOM 760 O O . VAL A 1 95 ? -6.125 1.237 8.328 1 97.12 95 VAL A O 1
ATOM 763 N N . ILE A 1 96 ? -5.074 2.953 7.395 1 97.81 96 ILE A N 1
ATOM 764 C CA . ILE A 1 96 ? -5.16 2.436 6.035 1 97.81 96 ILE A CA 1
ATOM 765 C C . ILE A 1 96 ? -4.348 1.147 5.918 1 97.81 96 ILE A C 1
ATOM 767 O O . ILE A 1 96 ? -4.789 0.183 5.289 1 97.81 96 ILE A O 1
ATOM 771 N N . GLU A 1 97 ? -3.199 1.148 6.555 1 97.44 97 GLU A N 1
ATOM 772 C CA . GLU A 1 97 ? -2.373 -0.056 6.578 1 97.44 97 GLU A CA 1
ATOM 773 C C . GLU A 1 97 ? -3.119 -1.224 7.219 1 97.44 97 GLU A C 1
ATOM 775 O O . GLU A 1 97 ? -3.031 -2.357 6.742 1 97.44 97 GLU A O 1
ATOM 780 N N . GLU A 1 98 ? -3.854 -0.936 8.227 1 96.75 98 GLU A N 1
ATOM 781 C CA . GLU A 1 98 ? -4.633 -1.967 8.906 1 96.75 98 GLU A CA 1
ATOM 782 C C . GLU A 1 98 ? -5.734 -2.514 8 1 96.75 98 GLU A C 1
ATOM 784 O O . GLU A 1 98 ? -5.965 -3.725 7.953 1 96.75 98 GLU A O 1
ATOM 789 N N . VAL A 1 99 ? -6.359 -1.631 7.316 1 97.94 99 VAL A N 1
ATOM 790 C CA . VAL A 1 99 ? -7.375 -2.055 6.355 1 97.94 99 VAL A CA 1
ATOM 791 C C . VAL A 1 99 ? -6.754 -3.006 5.336 1 97.94 99 VAL A C 1
ATOM 793 O O . VAL A 1 99 ? -7.289 -4.086 5.082 1 97.94 99 VAL A O 1
ATOM 796 N N . ASN A 1 100 ? -5.578 -2.605 4.828 1 97.75 100 ASN A N 1
ATOM 797 C CA . ASN A 1 100 ? -4.883 -3.422 3.842 1 97.75 100 ASN A CA 1
ATOM 798 C C . ASN A 1 100 ? -4.477 -4.777 4.422 1 97.75 100 ASN A C 1
ATOM 800 O O . ASN A 1 100 ? -4.645 -5.809 3.771 1 97.75 100 ASN A O 1
ATOM 804 N N . ARG A 1 101 ? -3.986 -4.73 5.605 1 97.38 101 ARG A N 1
ATOM 805 C CA . ARG A 1 101 ? -3.561 -5.957 6.273 1 97.38 101 ARG A CA 1
ATOM 806 C C . ARG A 1 101 ? -4.723 -6.938 6.41 1 97.38 101 ARG A C 1
ATOM 808 O O . ARG A 1 101 ? -4.566 -8.133 6.152 1 97.38 101 ARG A O 1
ATOM 815 N N . ILE A 1 102 ? -5.82 -6.484 6.781 1 97.88 102 ILE A N 1
ATOM 816 C CA . ILE A 1 102 ? -6.992 -7.316 7.008 1 97.88 102 ILE A CA 1
ATOM 817 C C . ILE A 1 102 ? -7.484 -7.891 5.684 1 97.88 102 ILE A C 1
ATOM 819 O O . ILE A 1 102 ? -7.898 -9.047 5.613 1 97.88 102 ILE A O 1
ATOM 823 N N . LEU A 1 103 ? -7.395 -7.09 4.625 1 97.81 103 LEU A N 1
ATOM 824 C CA . LEU A 1 103 ? -7.832 -7.551 3.311 1 97.81 103 LEU A CA 1
ATOM 825 C C . LEU A 1 103 ? -6.828 -8.531 2.717 1 97.81 103 LEU A C 1
ATOM 827 O O . LEU A 1 103 ? -7.195 -9.398 1.925 1 97.81 103 LEU A O 1
ATOM 831 N N . ILE A 1 104 ? -5.574 -8.461 3.16 1 97.12 104 ILE A N 1
ATOM 832 C CA . ILE A 1 104 ? -4.512 -9.312 2.646 1 97.12 104 ILE A CA 1
ATOM 833 C C . ILE A 1 104 ? -4.566 -10.672 3.334 1 97.12 104 ILE A C 1
ATOM 835 O O . ILE A 1 104 ? -4.188 -11.688 2.744 1 97.12 104 ILE A O 1
ATOM 839 N N . LYS A 1 105 ? -5.094 -10.742 4.535 1 96.25 105 LYS A N 1
ATOM 840 C CA . LYS A 1 105 ? -5.109 -11.953 5.352 1 96.25 105 LYS A CA 1
ATOM 841 C C . LYS A 1 105 ? -5.785 -13.102 4.613 1 96.25 105 LYS A C 1
ATOM 843 O O . LYS A 1 105 ? -5.23 -14.203 4.52 1 96.25 105 LYS A O 1
ATOM 848 N N . PRO A 1 106 ? -6.992 -12.859 4.125 1 96.62 106 PRO A N 1
ATOM 849 C CA . PRO A 1 106 ? -7.613 -13.984 3.418 1 96.62 106 PRO A CA 1
ATOM 850 C C . PRO A 1 106 ? -6.832 -14.406 2.178 1 96.62 106 PRO A C 1
ATOM 852 O O . PRO A 1 106 ? -6.887 -15.57 1.777 1 96.62 106 PRO A O 1
ATOM 855 N N . ILE A 1 107 ? -6.164 -13.492 1.53 1 96.81 107 ILE A N 1
ATOM 856 C CA . ILE A 1 107 ? -5.332 -13.828 0.38 1 96.81 107 ILE A CA 1
ATOM 857 C C . ILE A 1 107 ? -4.176 -14.727 0.823 1 96.81 107 ILE A C 1
ATOM 859 O O . ILE A 1 107 ? -3.895 -15.742 0.188 1 96.81 107 ILE A O 1
ATOM 863 N N . GLN A 1 108 ? -3.543 -14.328 1.889 1 95.19 108 GLN A N 1
ATOM 864 C CA . GLN A 1 108 ? -2.459 -15.125 2.453 1 95.19 108 GLN A CA 1
ATOM 865 C C . GLN A 1 108 ? -2.93 -16.547 2.785 1 95.19 108 GLN A C 1
ATOM 867 O O . GLN A 1 108 ? -2.188 -17.5 2.602 1 95.19 108 GLN A O 1
ATOM 872 N N . GLY A 1 109 ? -4.082 -16.641 3.324 1 95.19 109 GLY A N 1
ATOM 873 C CA . GLY A 1 109 ? -4.652 -17.938 3.635 1 95.19 109 GLY A CA 1
ATOM 874 C C . GLY A 1 109 ? -4.727 -18.859 2.432 1 95.19 109 GLY A C 1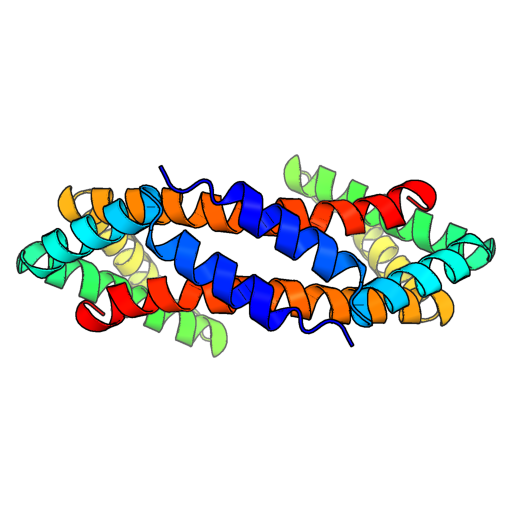
ATOM 875 O O . GLY A 1 109 ? -4.527 -20.078 2.559 1 95.19 109 GLY A O 1
ATOM 876 N N . LEU A 1 110 ? -5.02 -18.281 1.283 1 95.44 110 LEU A N 1
ATOM 877 C CA . LEU A 1 110 ? -5.102 -19.078 0.066 1 95.44 110 LEU A CA 1
ATOM 878 C C . LEU A 1 110 ? -3.742 -19.672 -0.285 1 95.44 110 LEU A C 1
ATOM 880 O O . LEU A 1 110 ? -3.664 -20.797 -0.801 1 95.44 110 LEU A O 1
ATOM 884 N N . TYR A 1 111 ? -2.688 -18.984 0.059 1 94 111 TYR A N 1
ATOM 885 C CA . TYR A 1 111 ? -1.346 -19.391 -0.344 1 94 111 TYR A CA 1
ATOM 886 C C . TYR A 1 111 ? -0.695 -20.266 0.728 1 94 111 TYR A C 1
ATOM 888 O O . TYR A 1 111 ? 0.302 -20.938 0.466 1 94 111 TYR A O 1
ATOM 896 N N . GLU A 1 112 ? -1.155 -20.203 1.934 1 89.62 112 GLU A N 1
ATOM 897 C CA . GLU A 1 112 ? -0.591 -20.984 3.031 1 89.62 112 GLU A CA 1
ATOM 898 C C . GLU A 1 112 ? -0.469 -22.453 2.656 1 89.62 112 GLU A C 1
ATOM 900 O O . GLU A 1 112 ? 0.477 -23.125 3.068 1 89.62 112 GLU A O 1
ATOM 905 N N . ASP A 1 113 ? -1.317 -22.953 1.804 1 76.62 113 ASP A N 1
ATOM 906 C CA . ASP A 1 113 ? -1.305 -24.391 1.486 1 76.62 113 ASP A CA 1
ATOM 907 C C . ASP A 1 113 ? -0.363 -24.672 0.321 1 76.62 113 ASP A C 1
ATOM 909 O O . ASP A 1 113 ? -0.053 -25.844 0.044 1 76.62 113 ASP A O 1
ATOM 913 N N . ILE A 1 114 ? -0.096 -23.625 -0.376 1 81 114 ILE A N 1
ATOM 914 C CA . ILE A 1 114 ? 0.703 -23.922 -1.561 1 81 114 ILE A CA 1
ATOM 915 C C . ILE A 1 114 ? 2.102 -23.328 -1.4 1 81 114 ILE A C 1
ATOM 917 O O . ILE A 1 114 ? 2.934 -23.438 -2.303 1 81 114 ILE A O 1
ATOM 921 N N . GLN A 1 115 ? 2.238 -22.562 -0.238 1 74 115 GLN A N 1
ATOM 922 C CA . GLN A 1 115 ? 3.566 -22.016 0.038 1 74 115 GLN A CA 1
ATOM 923 C C . GLN A 1 115 ? 4.293 -22.859 1.089 1 74 115 GLN A C 1
ATOM 925 O O . GLN A 1 115 ? 3.656 -23.5 1.93 1 74 115 GLN A O 1
ATOM 930 N N . MET B 1 1 ? -16.844 6.305 20.406 1 52.16 1 MET B N 1
ATOM 931 C CA . MET B 1 1 ? -15.672 6.23 19.531 1 52.16 1 MET B CA 1
ATOM 932 C C . MET B 1 1 ? -15.93 5.281 18.359 1 52.16 1 MET B C 1
ATOM 934 O O . MET B 1 1 ? -16.484 4.199 18.547 1 52.16 1 MET B O 1
ATOM 938 N N . VAL B 1 2 ? -16.062 5.875 17.188 1 64.12 2 VAL B N 1
ATOM 939 C CA . VAL B 1 2 ? -16.516 5.062 16.078 1 64.12 2 VAL B CA 1
ATOM 940 C C . VAL B 1 2 ? -15.539 3.918 15.836 1 64.12 2 VAL B C 1
ATOM 942 O O . VAL B 1 2 ? -14.32 4.125 15.812 1 64.12 2 VAL B O 1
ATOM 945 N N . ASN B 1 3 ? -16.016 2.646 16.047 1 81.12 3 ASN B N 1
ATOM 946 C CA . ASN B 1 3 ? -15.188 1.462 15.836 1 81.12 3 ASN B CA 1
ATOM 947 C C . ASN B 1 3 ? -15.102 1.1 14.359 1 81.12 3 ASN B C 1
ATOM 949 O O . ASN B 1 3 ? -16.047 0.572 13.789 1 81.12 3 ASN B O 1
ATOM 953 N N . ILE B 1 4 ? -13.945 1.483 13.734 1 93.44 4 ILE B N 1
ATOM 954 C CA . ILE B 1 4 ? -13.797 1.33 12.289 1 93.44 4 ILE B CA 1
ATOM 955 C C . ILE B 1 4 ? -13.602 -0.146 11.945 1 93.44 4 ILE B C 1
ATOM 957 O O . ILE B 1 4 ? -13.758 -0.544 10.789 1 93.44 4 ILE B O 1
ATOM 961 N N . TYR B 1 5 ? -13.477 -0.996 13 1 93.06 5 TYR B N 1
ATOM 962 C CA . TYR B 1 5 ? -13.18 -2.41 12.797 1 93.06 5 TYR B CA 1
ATOM 963 C C . TYR B 1 5 ? -14.406 -3.154 12.281 1 93.06 5 TYR B C 1
ATOM 965 O O . TYR B 1 5 ? -14.281 -4.086 11.484 1 93.06 5 TYR B O 1
ATOM 973 N N . ASN B 1 6 ? -15.547 -2.66 12.711 1 95 6 ASN B N 1
ATOM 974 C CA . ASN B 1 6 ? -16.766 -3.277 12.195 1 95 6 ASN B CA 1
ATOM 975 C C . ASN B 1 6 ? -16.875 -3.104 10.688 1 95 6 ASN B C 1
ATOM 977 O O . ASN B 1 6 ? -17.188 -4.055 9.969 1 95 6 ASN B O 1
ATOM 981 N N . ASP B 1 7 ? -16.625 -1.912 10.211 1 96.38 7 ASP B N 1
ATOM 982 C CA . ASP B 1 7 ? -16.703 -1.643 8.781 1 96.38 7 ASP B CA 1
ATOM 983 C C . ASP B 1 7 ? -15.602 -2.385 8.023 1 96.38 7 ASP B C 1
ATOM 985 O O . ASP B 1 7 ? -15.828 -2.855 6.906 1 96.38 7 ASP B O 1
ATOM 989 N N . ILE B 1 8 ? -14.398 -2.518 8.633 1 97.12 8 ILE B N 1
ATOM 990 C CA . ILE B 1 8 ? -13.312 -3.256 8 1 97.12 8 ILE B CA 1
ATOM 991 C C . ILE B 1 8 ? -13.703 -4.723 7.844 1 97.12 8 ILE B C 1
ATOM 993 O O . ILE B 1 8 ? -13.5 -5.316 6.781 1 97.12 8 ILE B O 1
ATOM 997 N N . ASN B 1 9 ? -14.266 -5.285 8.914 1 95.62 9 ASN B N 1
ATOM 998 C CA . ASN B 1 9 ? -14.664 -6.688 8.883 1 95.62 9 ASN B CA 1
ATOM 999 C C . ASN B 1 9 ? -15.781 -6.926 7.863 1 95.62 9 ASN B C 1
ATOM 1001 O O . ASN B 1 9 ? -15.781 -7.938 7.156 1 95.62 9 ASN B O 1
ATOM 1005 N N . ALA B 1 10 ? -16.719 -6 7.84 1 95.81 10 ALA B N 1
ATOM 1006 C CA . ALA B 1 10 ? -17.781 -6.098 6.84 1 95.81 10 ALA B CA 1
ATOM 1007 C C . ALA B 1 10 ? -17.219 -6.039 5.426 1 95.81 10 ALA B C 1
ATOM 1009 O O . ALA B 1 10 ? -17.625 -6.809 4.551 1 95.81 10 ALA B O 1
ATOM 1010 N N . LEU B 1 11 ? -16.25 -5.172 5.203 1 97.69 11 LEU B N 1
ATOM 1011 C CA . LEU B 1 11 ? -15.586 -5.055 3.912 1 97.69 11 LEU B CA 1
ATOM 1012 C C . LEU B 1 11 ? -14.852 -6.344 3.561 1 97.69 11 LEU B C 1
ATOM 1014 O O . LEU B 1 11 ? -14.938 -6.824 2.43 1 97.69 11 LEU B O 1
ATOM 1018 N N . GLU B 1 12 ? -14.102 -6.867 4.527 1 98 12 GLU B N 1
ATOM 1019 C CA . GLU B 1 12 ? -13.367 -8.109 4.297 1 98 12 GLU B CA 1
ATOM 1020 C C . GLU B 1 12 ? -14.312 -9.242 3.902 1 98 12 GLU B C 1
ATOM 1022 O O . GLU B 1 12 ? -14.016 -10.016 2.994 1 98 12 GLU B O 1
ATOM 1027 N N . ALA B 1 13 ? -15.469 -9.375 4.617 1 96.88 13 ALA B N 1
ATOM 1028 C CA . ALA B 1 13 ? -16.453 -10.406 4.316 1 96.88 13 ALA B CA 1
ATOM 1029 C C . ALA B 1 13 ? -16.969 -10.281 2.883 1 96.88 13 ALA B C 1
ATOM 1031 O O . ALA B 1 13 ? -17.078 -11.273 2.168 1 96.88 13 ALA B O 1
ATOM 1032 N N . THR B 1 14 ? -17.234 -9.078 2.475 1 97.56 14 THR B N 1
ATOM 1033 C CA . THR B 1 14 ? -17.688 -8.828 1.111 1 97.56 14 THR B CA 1
ATOM 1034 C C . THR B 1 14 ? -16.562 -9.07 0.112 1 97.56 14 THR B C 1
ATOM 1036 O O . THR B 1 14 ? -16.797 -9.594 -0.978 1 97.56 14 THR B O 1
ATOM 1039 N N . PHE B 1 15 ? -15.359 -8.703 0.484 1 98 15 PHE B N 1
ATOM 1040 C CA . PHE B 1 15 ? -14.148 -8.891 -0.315 1 98 15 PHE B CA 1
ATOM 1041 C C . PHE B 1 15 ? -13.977 -10.352 -0.696 1 98 15 PHE B C 1
ATOM 1043 O O . PHE B 1 15 ? -13.672 -10.672 -1.85 1 98 15 PHE B O 1
ATOM 1050 N N . ARG B 1 16 ? -14.266 -11.281 0.195 1 97.38 16 ARG B N 1
ATOM 1051 C CA . ARG B 1 16 ? -14.117 -12.719 -0.022 1 97.38 16 ARG B CA 1
ATOM 1052 C C . ARG B 1 16 ? -15.156 -13.242 -1.006 1 97.38 16 ARG B C 1
ATOM 1054 O O . ARG B 1 16 ? -15.016 -14.336 -1.543 1 97.38 16 ARG B O 1
ATOM 1061 N N . LYS B 1 17 ? -16.188 -12.438 -1.234 1 97 17 LYS B N 1
ATOM 1062 C CA . LYS B 1 17 ? -17.297 -12.883 -2.082 1 97 17 LYS B CA 1
ATOM 1063 C C . LYS B 1 17 ? -17.234 -12.219 -3.457 1 97 17 LYS B C 1
ATOM 1065 O O . LYS B 1 17 ? -18.125 -12.398 -4.281 1 97 17 LYS B O 1
ATOM 1070 N N . THR B 1 18 ? -16.188 -11.398 -3.695 1 96.88 18 THR B N 1
ATOM 1071 C CA . THR B 1 18 ? -16.031 -10.766 -5 1 96.88 18 THR B CA 1
ATOM 1072 C C . THR B 1 18 ? -15.664 -11.789 -6.062 1 96.88 18 THR B C 1
ATOM 1074 O O . THR B 1 18 ? -15.055 -12.812 -5.758 1 96.88 18 THR B O 1
ATOM 1077 N N . PRO B 1 19 ? -16.062 -11.484 -7.312 1 97 19 PRO B N 1
ATOM 1078 C CA . PRO B 1 19 ? -15.633 -12.367 -8.398 1 97 19 PRO B CA 1
ATOM 1079 C C . PRO B 1 19 ? -14.117 -12.492 -8.484 1 97 19 PRO B C 1
ATOM 1081 O O . PRO B 1 19 ? -13.602 -13.562 -8.82 1 97 19 PRO B O 1
ATOM 1084 N N . GLU B 1 20 ? -13.438 -11.383 -8.164 1 97.62 20 GLU B N 1
ATOM 1085 C CA . GLU B 1 20 ? -11.977 -11.391 -8.188 1 97.62 20 GLU B CA 1
ATOM 1086 C C . GLU B 1 20 ? -11.414 -12.375 -7.164 1 97.62 20 GLU B C 1
ATOM 1088 O O . GLU B 1 20 ? -10.492 -13.133 -7.465 1 97.62 20 GLU B O 1
ATOM 1093 N N . PHE B 1 21 ? -11.891 -12.414 -5.969 1 98.19 21 PHE B N 1
ATOM 1094 C CA . PHE B 1 21 ? -11.422 -13.328 -4.93 1 98.19 21 PHE B CA 1
ATOM 1095 C C . PHE B 1 21 ? -11.719 -14.773 -5.305 1 98.19 21 PHE B C 1
ATOM 1097 O O . PHE B 1 21 ? -10.859 -15.648 -5.152 1 98.19 21 PHE B O 1
ATOM 1104 N N . GLU B 1 22 ? -12.906 -15.008 -5.785 1 97.81 22 GLU B N 1
ATOM 1105 C CA . GLU B 1 22 ? -13.312 -16.359 -6.184 1 97.81 22 GLU B CA 1
ATOM 1106 C C . GLU B 1 22 ? -12.43 -16.891 -7.309 1 97.81 22 GLU B C 1
ATOM 1108 O O . GLU B 1 22 ? -12.078 -18.062 -7.324 1 97.81 22 GLU B O 1
ATOM 1113 N N . ALA B 1 23 ? -12.125 -15.984 -8.203 1 98.44 23 ALA B N 1
ATOM 1114 C CA . ALA B 1 23 ? -11.25 -16.375 -9.312 1 98.44 23 ALA B CA 1
ATOM 1115 C C . ALA B 1 23 ? -9.875 -16.797 -8.797 1 98.44 23 ALA B C 1
ATOM 1117 O O . ALA B 1 23 ? -9.305 -17.781 -9.281 1 98.44 23 ALA B O 1
ATOM 1118 N N . LEU B 1 24 ? -9.359 -16.031 -7.859 1 98.38 24 LEU B N 1
ATOM 1119 C CA . LEU B 1 24 ? -8.062 -16.391 -7.289 1 98.38 24 LEU B CA 1
ATOM 1120 C C . LEU B 1 24 ? -8.148 -17.719 -6.555 1 98.38 24 LEU B C 1
ATOM 1122 O O . LEU B 1 24 ? -7.262 -18.562 -6.691 1 98.38 24 LEU B O 1
ATOM 1126 N N . GLN B 1 25 ? -9.148 -17.891 -5.781 1 97.75 25 GLN B N 1
ATOM 1127 C CA . GLN B 1 25 ? -9.344 -19.141 -5.066 1 97.75 25 GLN B CA 1
ATOM 1128 C C . GLN B 1 25 ? -9.328 -20.328 -6.023 1 97.75 25 GLN B C 1
ATOM 1130 O O . GLN B 1 25 ? -8.664 -21.344 -5.77 1 97.75 25 GLN B O 1
ATOM 1135 N N . ALA B 1 26 ? -10.07 -20.219 -7.086 1 98.38 26 ALA B N 1
ATOM 1136 C CA . ALA B 1 26 ? -10.148 -21.281 -8.086 1 98.38 26 ALA B CA 1
ATOM 1137 C C . ALA B 1 26 ? -8.789 -21.531 -8.727 1 98.38 26 ALA B C 1
ATOM 1139 O O . ALA B 1 26 ? -8.383 -22.688 -8.906 1 98.38 26 ALA B O 1
ATOM 1140 N N . ALA B 1 27 ? -8.102 -20.453 -9.047 1 98.31 27 ALA B N 1
ATOM 1141 C CA . ALA B 1 27 ? -6.793 -20.578 -9.68 1 98.31 27 ALA B CA 1
ATOM 1142 C C . ALA B 1 27 ? -5.789 -21.234 -8.742 1 98.31 27 ALA B C 1
ATOM 1144 O O . ALA B 1 27 ? -4.965 -22.047 -9.172 1 98.31 27 ALA B O 1
ATOM 1145 N N . VAL B 1 28 ? -5.84 -20.922 -7.504 1 98.06 28 VAL B N 1
ATOM 1146 C CA . VAL B 1 28 ? -4.961 -21.516 -6.504 1 98.06 28 VAL B CA 1
ATOM 1147 C C . VAL B 1 28 ? -5.211 -23.031 -6.441 1 98.06 28 VAL B C 1
ATOM 1149 O O . VAL B 1 28 ? -4.27 -23.812 -6.387 1 98.06 28 VAL B O 1
ATOM 1152 N N . GLU B 1 29 ? -6.414 -23.406 -6.449 1 97.69 29 GLU B N 1
ATOM 1153 C CA . GLU B 1 29 ? -6.766 -24.812 -6.41 1 97.69 29 GLU B CA 1
ATOM 1154 C C . GLU B 1 29 ? -6.211 -25.562 -7.621 1 97.69 29 GLU B C 1
ATOM 1156 O O . GLU B 1 29 ? -5.77 -26.703 -7.504 1 97.69 29 GLU B O 1
ATOM 1161 N N . VAL B 1 30 ? -6.273 -24.938 -8.727 1 98.19 30 VAL B N 1
ATOM 1162 C CA . VAL B 1 30 ? -5.758 -25.531 -9.953 1 98.19 30 VAL B CA 1
ATOM 1163 C C . VAL B 1 30 ? -4.262 -25.797 -9.812 1 98.19 30 VAL B C 1
ATOM 1165 O O . VAL B 1 30 ? -3.783 -26.891 -10.125 1 98.19 30 VAL B O 1
ATOM 1168 N N . VAL B 1 31 ? -3.561 -24.844 -9.336 1 98 31 VAL B N 1
ATOM 1169 C CA . VAL B 1 31 ? -2.119 -24.984 -9.156 1 98 31 VAL B CA 1
ATOM 1170 C C . VAL B 1 31 ? -1.833 -26.047 -8.094 1 98 31 VAL B C 1
ATOM 1172 O O . VAL B 1 31 ? -0.949 -26.891 -8.273 1 98 31 VAL B O 1
ATOM 1175 N N . LYS B 1 32 ? -2.576 -26.016 -7.066 1 96.94 32 LYS B N 1
ATOM 1176 C CA . LYS B 1 32 ? -2.416 -26.953 -5.965 1 96.94 32 LYS B CA 1
ATOM 1177 C C . LYS B 1 32 ? -2.596 -28.391 -6.445 1 96.94 32 LYS B C 1
ATOM 1179 O O . LYS B 1 32 ? -1.937 -29.312 -5.945 1 96.94 32 LYS B O 1
ATOM 1184 N N . SER B 1 33 ? -3.4 -28.516 -7.391 1 96.94 33 SER B N 1
ATOM 1185 C CA . SER B 1 33 ? -3.775 -29.844 -7.836 1 96.94 33 SER B CA 1
ATOM 1186 C C . SER B 1 33 ? -2.861 -30.344 -8.953 1 96.94 33 SER B C 1
ATOM 1188 O O . SER B 1 33 ? -2.986 -31.469 -9.414 1 96.94 33 SER B O 1
ATOM 1190 N N . ASP B 1 34 ? -1.961 -29.516 -9.406 1 97.62 34 ASP B N 1
ATOM 1191 C CA . ASP B 1 34 ? -0.98 -29.875 -10.43 1 97.62 34 ASP B CA 1
ATOM 1192 C C . ASP B 1 34 ? 0.428 -29.922 -9.844 1 97.62 34 ASP B C 1
ATOM 1194 O O . ASP B 1 34 ? 1.043 -28.891 -9.586 1 97.62 34 ASP B O 1
ATOM 1198 N N . GLU B 1 35 ? 0.898 -31.078 -9.695 1 96.44 35 GLU B N 1
ATOM 1199 C CA . GLU B 1 35 ? 2.168 -31.297 -9.008 1 96.44 35 GLU B CA 1
ATOM 1200 C C . GLU B 1 35 ? 3.291 -30.484 -9.656 1 96.44 35 GLU B C 1
ATOM 1202 O O . GLU B 1 35 ? 4.113 -29.891 -8.953 1 96.44 35 GLU B O 1
ATOM 1207 N N . GLU B 1 36 ? 3.332 -30.469 -10.898 1 97 36 GLU B N 1
ATOM 1208 C CA . GLU B 1 36 ? 4.367 -29.719 -11.594 1 97 36 GLU B CA 1
ATOM 1209 C C . GLU B 1 36 ? 4.242 -28.234 -11.336 1 97 36 GLU B C 1
ATOM 1211 O O . GLU B 1 36 ? 5.215 -27.578 -10.953 1 97 36 GLU B O 1
ATOM 1216 N N . ALA B 1 37 ? 3.068 -27.734 -11.562 1 97.31 37 ALA B N 1
ATOM 1217 C CA . ALA B 1 37 ? 2.82 -26.312 -11.32 1 97.31 37 ALA B CA 1
ATOM 1218 C C . ALA B 1 37 ? 3.121 -25.938 -9.867 1 97.31 37 ALA B C 1
ATOM 1220 O O . ALA B 1 37 ? 3.744 -24.906 -9.594 1 97.31 37 ALA B O 1
ATOM 1221 N N . LEU B 1 38 ? 2.695 -26.781 -9 1 97.25 38 LEU B N 1
ATOM 1222 C CA . LEU B 1 38 ? 2.904 -26.547 -7.574 1 97.25 38 LEU B CA 1
ATOM 1223 C C . LEU B 1 38 ? 4.391 -26.469 -7.25 1 97.25 38 LEU B C 1
ATOM 1225 O O . LEU B 1 38 ? 4.832 -25.562 -6.539 1 97.25 38 LEU B O 1
ATOM 1229 N N . ASN B 1 39 ? 5.141 -27.359 -7.773 1 96.62 39 ASN B N 1
ATOM 1230 C CA . ASN B 1 39 ? 6.578 -27.391 -7.516 1 96.62 39 ASN B CA 1
ATOM 1231 C C . ASN B 1 39 ? 7.281 -26.172 -8.086 1 96.62 39 ASN B C 1
ATOM 1233 O O . ASN B 1 39 ? 8.164 -25.594 -7.445 1 96.62 39 ASN B O 1
ATOM 1237 N N . VAL B 1 40 ? 6.859 -25.859 -9.273 1 96.88 40 VAL B N 1
ATOM 1238 C CA . VAL B 1 40 ? 7.438 -24.672 -9.914 1 96.88 40 VAL B CA 1
ATOM 1239 C C . VAL B 1 40 ? 7.141 -23.438 -9.078 1 96.88 40 VAL B C 1
ATOM 1241 O O . VAL B 1 40 ? 8.031 -22.609 -8.836 1 96.88 40 VAL B O 1
ATOM 1244 N N . PHE B 1 41 ? 5.934 -23.312 -8.602 1 97.44 41 PHE B N 1
ATOM 1245 C CA . PHE B 1 41 ? 5.523 -22.156 -7.809 1 97.44 41 PHE B CA 1
ATOM 1246 C C . PHE B 1 41 ? 6.25 -22.125 -6.473 1 97.44 41 PHE B C 1
ATOM 1248 O O . PHE B 1 41 ? 6.773 -21.094 -6.062 1 97.44 41 PHE B O 1
ATOM 1255 N N . LYS B 1 42 ? 6.418 -23.203 -5.809 1 96 42 LYS B N 1
ATOM 1256 C CA . LYS B 1 42 ? 7.098 -23.297 -4.52 1 96 42 LYS B CA 1
ATOM 1257 C C . LYS B 1 42 ? 8.57 -22.906 -4.645 1 96 42 LYS B C 1
ATOM 1259 O O . LYS B 1 42 ? 9.102 -22.203 -3.785 1 96 42 LYS B O 1
ATOM 1264 N N . ASN B 1 43 ? 9.117 -23.375 -5.676 1 95.5 43 ASN B N 1
ATOM 1265 C CA . ASN B 1 43 ? 10.516 -23.031 -5.914 1 95.5 43 ASN B CA 1
ATOM 1266 C C . ASN B 1 43 ? 10.688 -21.531 -6.133 1 95.5 43 ASN B C 1
ATOM 1268 O O . ASN B 1 43 ? 11.594 -20.906 -5.566 1 95.5 43 ASN B O 1
ATOM 1272 N N . PHE B 1 44 ? 9.812 -21 -6.93 1 96.12 44 PHE B N 1
ATOM 1273 C CA . PHE B 1 44 ? 9.836 -19.562 -7.195 1 96.12 44 PHE B CA 1
ATOM 1274 C C . PHE B 1 44 ? 9.656 -18.781 -5.906 1 96.12 44 PHE B C 1
ATOM 1276 O O . PHE B 1 44 ? 10.391 -17.812 -5.652 1 96.12 44 PHE B O 1
ATOM 1283 N N . ARG B 1 45 ? 8.789 -19.188 -5.082 1 93.5 45 ARG B N 1
ATOM 1284 C CA . ARG B 1 45 ? 8.523 -18.5 -3.814 1 93.5 45 ARG B CA 1
ATOM 1285 C C . ARG B 1 45 ? 9.727 -18.578 -2.887 1 93.5 45 ARG B C 1
ATOM 1287 O O . ARG B 1 45 ? 10.078 -17.594 -2.232 1 93.5 45 ARG B O 1
ATOM 1294 N N . LYS B 1 46 ? 10.336 -19.719 -2.854 1 94.06 46 LYS B N 1
ATOM 1295 C CA . LYS B 1 46 ? 11.516 -19.922 -2.023 1 94.06 46 LYS B CA 1
ATOM 1296 C C . LYS B 1 46 ? 12.641 -18.984 -2.428 1 94.06 46 LYS B C 1
ATOM 1298 O O . LYS B 1 46 ? 13.297 -18.375 -1.571 1 94.06 46 LYS B O 1
ATOM 1303 N N . ILE B 1 47 ? 12.805 -18.859 -3.682 1 94.5 47 ILE B N 1
ATOM 1304 C CA . ILE B 1 47 ? 13.844 -17.984 -4.211 1 94.5 47 ILE B CA 1
ATOM 1305 C C . ILE B 1 47 ? 13.547 -16.547 -3.826 1 94.5 47 ILE B C 1
ATOM 1307 O O . ILE B 1 47 ? 14.445 -15.805 -3.406 1 94.5 47 ILE B O 1
ATOM 1311 N N . GLN B 1 48 ? 12.336 -16.109 -3.996 1 91.88 48 GLN B N 1
ATOM 1312 C CA . GLN B 1 48 ? 11.906 -14.75 -3.654 1 91.88 48 GLN B CA 1
ATOM 1313 C C . GLN B 1 48 ? 12.172 -14.445 -2.18 1 91.88 48 GLN B C 1
ATOM 1315 O O . GLN B 1 48 ? 12.664 -13.375 -1.84 1 91.88 48 GLN B O 1
ATOM 1320 N N . ILE B 1 49 ? 11.922 -15.422 -1.32 1 92.5 49 ILE B N 1
ATOM 1321 C CA . ILE B 1 49 ? 12.102 -15.242 0.117 1 92.5 49 ILE B CA 1
ATOM 1322 C C . ILE B 1 49 ? 13.594 -15.133 0.439 1 92.5 49 ILE B C 1
ATOM 1324 O O . ILE B 1 49 ? 14.008 -14.234 1.181 1 92.5 49 ILE B O 1
ATOM 1328 N N . GLU B 1 50 ? 14.32 -15.984 -0.127 1 93.56 50 GLU B N 1
ATOM 1329 C CA . GLU B 1 50 ? 15.766 -15.977 0.106 1 93.56 50 GLU B CA 1
ATOM 1330 C C . GLU B 1 50 ? 16.391 -14.656 -0.341 1 93.56 50 GLU B C 1
ATOM 1332 O O . GLU B 1 50 ? 17.25 -14.109 0.346 1 93.56 50 GLU B O 1
ATOM 1337 N N . LEU B 1 51 ? 15.93 -14.234 -1.518 1 93.81 51 LEU B N 1
ATOM 1338 C CA . LEU B 1 51 ? 16.438 -12.969 -2.027 1 93.81 51 LEU B CA 1
ATOM 1339 C C . LEU B 1 51 ? 16.062 -11.82 -1.103 1 93.81 51 LEU B C 1
ATOM 1341 O O . LEU B 1 51 ? 16.891 -10.953 -0.808 1 93.81 51 LEU B O 1
ATOM 1345 N N . GLN B 1 52 ? 14.82 -11.773 -0.746 1 92.38 52 GLN B N 1
ATOM 1346 C CA . GLN B 1 52 ? 14.336 -10.734 0.151 1 92.38 52 GLN B CA 1
ATOM 1347 C C . GLN B 1 52 ? 15.078 -10.766 1.485 1 92.38 52 GLN B C 1
ATOM 1349 O O . GLN B 1 52 ? 15.469 -9.719 2.012 1 92.38 52 GLN B O 1
ATOM 1354 N N . LYS B 1 53 ? 15.352 -11.938 2.123 1 94.44 53 LYS B N 1
ATOM 1355 C CA . LYS B 1 53 ? 16.109 -12.102 3.361 1 94.44 53 LYS B CA 1
ATOM 1356 C C . LYS B 1 53 ? 17.516 -11.516 3.236 1 94.44 53 LYS B C 1
ATOM 1358 O O . LYS B 1 53 ? 17.984 -10.828 4.141 1 94.44 53 LYS B O 1
ATOM 1363 N N . LYS B 1 54 ? 18.062 -11.812 2.189 1 92.81 54 LYS B N 1
ATOM 1364 C CA . LYS B 1 54 ? 19.406 -11.289 1.95 1 92.81 54 LYS B CA 1
ATOM 1365 C C . LYS B 1 54 ? 19.391 -9.766 1.854 1 92.81 54 LYS B C 1
ATOM 1367 O O . LYS B 1 54 ? 20.281 -9.102 2.387 1 92.81 54 LYS B O 1
ATOM 1372 N N . GLN B 1 55 ? 18.422 -9.312 1.075 1 91.81 55 GLN B N 1
ATOM 1373 C CA . GLN B 1 55 ? 18.312 -7.867 0.917 1 91.81 55 GLN B CA 1
ATOM 1374 C C . GLN B 1 55 ? 18.047 -7.188 2.258 1 91.81 55 GLN B C 1
ATOM 1376 O O . GLN B 1 55 ? 18.656 -6.156 2.562 1 91.81 55 GLN B O 1
ATOM 1381 N N . LEU B 1 56 ? 17.344 -7.758 3.207 1 91.75 56 LEU B N 1
ATOM 1382 C CA . LEU B 1 56 ? 17.062 -7.246 4.547 1 91.75 56 LEU B CA 1
ATOM 1383 C C . LEU B 1 56 ? 18.297 -7.332 5.43 1 91.75 56 LEU B C 1
ATOM 1385 O O . LEU B 1 56 ? 18.547 -6.445 6.246 1 91.75 56 LEU B O 1
ATOM 1389 N N . ALA B 1 57 ? 18.969 -8.32 5.25 1 91.75 57 ALA B N 1
ATOM 1390 C CA . ALA B 1 57 ? 20.203 -8.539 6.008 1 91.75 57 ALA B CA 1
ATOM 1391 C C . ALA B 1 57 ? 21.344 -7.703 5.445 1 91.75 57 ALA B C 1
ATOM 1393 O O . ALA B 1 57 ? 22.438 -7.68 6.012 1 91.75 57 ALA B O 1
ATOM 1394 N N . GLY B 1 58 ? 21.094 -7.109 4.309 1 91.38 58 GLY B N 1
ATOM 1395 C CA . GLY B 1 58 ? 22.109 -6.285 3.67 1 91.38 58 GLY B CA 1
ATOM 1396 C C . GLY B 1 58 ? 23.156 -7.098 2.938 1 91.38 58 GLY B C 1
ATOM 1397 O O . GLY B 1 58 ? 24.281 -6.621 2.713 1 91.38 58 GLY B O 1
ATOM 1398 N N . GLU B 1 59 ? 22.812 -8.195 2.695 1 92.62 59 GLU B N 1
ATOM 1399 C CA . GLU B 1 59 ? 23.734 -9.055 1.948 1 92.62 59 GLU B CA 1
ATOM 1400 C C . GLU B 1 59 ? 23.672 -8.758 0.452 1 92.62 59 GLU B C 1
ATOM 1402 O O . GLU B 1 59 ? 22.594 -8.492 -0.085 1 92.62 59 GLU B O 1
ATOM 1407 N N . GLU B 1 60 ? 24.734 -8.797 -0.106 1 89.62 60 GLU B N 1
ATOM 1408 C CA . GLU B 1 60 ? 24.766 -8.578 -1.549 1 89.62 60 GLU B CA 1
ATOM 1409 C C . GLU B 1 60 ? 24.234 -9.789 -2.303 1 89.62 60 GLU B C 1
ATOM 1411 O O . GLU B 1 60 ? 24.516 -10.938 -1.938 1 89.62 60 GLU B O 1
ATOM 1416 N N . LEU B 1 61 ? 23.5 -9.477 -3.275 1 89.44 61 LEU B N 1
ATOM 1417 C CA . LEU B 1 61 ? 22.984 -10.531 -4.145 1 89.44 61 LEU B CA 1
ATOM 1418 C C . LEU B 1 61 ? 24.031 -10.922 -5.188 1 89.44 61 LEU B C 1
ATOM 1420 O O . LEU B 1 61 ? 24.594 -10.062 -5.867 1 89.44 61 LEU B O 1
ATOM 1424 N N . LEU B 1 62 ? 24.188 -12.219 -5.234 1 89.69 62 LEU B N 1
ATOM 1425 C CA . LEU B 1 62 ? 25.141 -12.719 -6.211 1 89.69 62 LEU B CA 1
ATOM 1426 C C . LEU B 1 62 ? 24.516 -12.789 -7.602 1 89.69 62 LEU B C 1
ATOM 1428 O O . LEU B 1 62 ? 23.297 -12.961 -7.734 1 89.69 62 LEU B O 1
ATOM 1432 N N . GLU B 1 63 ? 25.359 -12.68 -8.523 1 91.69 63 GLU B N 1
ATOM 1433 C CA . GLU B 1 63 ? 24.906 -12.727 -9.914 1 91.69 63 GLU B CA 1
ATOM 1434 C C . GLU B 1 63 ? 24.156 -14.023 -10.211 1 91.69 63 GLU B C 1
ATOM 1436 O O . GLU B 1 63 ? 23.109 -14.016 -10.867 1 91.69 63 GLU B O 1
ATOM 1441 N N . ASP B 1 64 ? 24.703 -15.156 -9.797 1 92.88 64 ASP B N 1
ATOM 1442 C CA . ASP B 1 64 ? 24.094 -16.469 -10.047 1 92.88 64 ASP B CA 1
ATOM 1443 C C . ASP B 1 64 ? 22.703 -16.547 -9.414 1 92.88 64 ASP B C 1
ATOM 1445 O O . ASP B 1 64 ? 21.797 -17.172 -9.977 1 92.88 64 ASP B O 1
ATOM 1449 N N . GLU B 1 65 ? 22.594 -15.969 -8.266 1 93 65 GLU B N 1
ATOM 1450 C CA . GLU B 1 65 ? 21.281 -15.938 -7.609 1 93 65 GLU B CA 1
ATOM 1451 C C . GLU B 1 65 ? 20.281 -15.141 -8.43 1 93 65 GLU B C 1
ATOM 1453 O O . GLU B 1 65 ? 19.109 -15.516 -8.531 1 93 65 GLU B O 1
ATOM 1458 N N . LEU B 1 66 ? 20.766 -14.078 -8.961 1 93.5 66 LEU B N 1
ATOM 1459 C CA . LEU B 1 66 ? 19.922 -13.234 -9.797 1 93.5 66 LEU B CA 1
ATOM 1460 C C . LEU B 1 66 ? 19.5 -13.977 -11.062 1 93.5 66 LEU B C 1
ATOM 1462 O O . LEU B 1 66 ? 18.328 -13.906 -11.469 1 93.5 66 LEU B O 1
ATOM 1466 N N . VAL B 1 67 ? 20.391 -14.617 -11.648 1 94.81 67 VAL B N 1
ATOM 1467 C CA . VAL B 1 67 ? 20.109 -15.391 -12.859 1 94.81 67 VAL B CA 1
ATOM 1468 C C . VAL B 1 67 ? 19.125 -16.5 -12.547 1 94.81 67 VAL B C 1
ATOM 1470 O O . VAL B 1 67 ? 18.172 -16.734 -13.305 1 94.81 67 VAL B O 1
ATOM 1473 N N . TYR B 1 68 ? 19.297 -17.188 -11.43 1 94.38 68 TYR B N 1
ATOM 1474 C CA . TYR B 1 68 ? 18.391 -18.25 -11 1 94.38 68 TYR B CA 1
ATOM 1475 C C . TYR B 1 68 ? 16.984 -17.703 -10.773 1 94.38 68 TYR B C 1
ATOM 1477 O O . TYR B 1 68 ? 16 -18.328 -11.195 1 94.38 68 TYR B O 1
ATOM 1485 N N . ALA B 1 69 ? 16.891 -16.562 -10.164 1 94.88 69 ALA B N 1
ATOM 1486 C CA . ALA B 1 69 ? 15.609 -15.922 -9.922 1 94.88 69 ALA B CA 1
ATOM 1487 C C . ALA B 1 69 ? 14.922 -15.562 -11.242 1 94.88 69 ALA B C 1
ATOM 1489 O O . ALA B 1 69 ? 13.711 -15.719 -11.375 1 94.88 69 ALA B O 1
ATOM 1490 N N . GLN B 1 70 ? 15.664 -15.016 -12.133 1 96.06 70 GLN B N 1
ATOM 1491 C CA . GLN B 1 70 ? 15.141 -14.664 -13.453 1 96.06 70 GLN B CA 1
ATOM 1492 C C . GLN B 1 70 ? 14.586 -15.891 -14.164 1 96.06 70 GLN B C 1
ATOM 1494 O O . GLN B 1 70 ? 13.5 -15.844 -14.75 1 96.06 70 GLN B O 1
ATOM 1499 N N . LYS B 1 71 ? 15.336 -17.031 -14.141 1 96.31 71 LYS B N 1
ATOM 1500 C CA . LYS B 1 71 ? 14.906 -18.266 -14.773 1 96.31 71 LYS B CA 1
ATOM 1501 C C . LYS B 1 71 ? 13.633 -18.812 -14.117 1 96.31 71 LYS B C 1
ATOM 1503 O O . LYS B 1 71 ? 12.719 -19.266 -14.805 1 96.31 71 LYS B O 1
ATOM 1508 N N . ALA B 1 72 ? 13.617 -18.797 -12.797 1 95.81 72 ALA B N 1
ATOM 1509 C CA . ALA B 1 72 ? 12.43 -19.234 -12.07 1 95.81 72 ALA B CA 1
ATOM 1510 C C . ALA B 1 72 ? 11.211 -18.406 -12.469 1 95.81 72 ALA B C 1
ATOM 1512 O O . ALA B 1 72 ? 10.117 -18.938 -12.641 1 95.81 72 ALA B O 1
ATOM 1513 N N . SER B 1 73 ? 11.414 -17.125 -12.617 1 96.31 73 SER B N 1
ATOM 1514 C CA . SER B 1 73 ? 10.336 -16.219 -13.023 1 96.31 73 SER B CA 1
ATOM 1515 C C . SER B 1 73 ? 9.828 -16.578 -14.414 1 96.31 73 SER B C 1
ATOM 1517 O O . SER B 1 73 ? 8.617 -16.547 -14.664 1 96.31 73 SER B O 1
ATOM 1519 N N . GLN B 1 74 ? 10.742 -16.875 -15.258 1 96.62 74 GLN B N 1
ATOM 1520 C CA . GLN B 1 74 ? 10.367 -17.266 -16.609 1 96.62 74 GLN B CA 1
ATOM 1521 C C . GLN B 1 74 ? 9.523 -18.531 -16.609 1 96.62 74 GLN B C 1
ATOM 1523 O O . GLN B 1 74 ? 8.539 -18.641 -17.344 1 96.62 74 GLN B O 1
ATOM 1528 N N . LEU B 1 75 ? 9.859 -19.516 -15.805 1 96.69 75 LEU B N 1
ATOM 1529 C CA . LEU B 1 75 ? 9.125 -20.766 -15.695 1 96.69 75 LEU B CA 1
ATOM 1530 C C . LEU B 1 75 ? 7.699 -20.516 -15.203 1 96.69 75 LEU B C 1
ATOM 1532 O O . LEU B 1 75 ? 6.75 -21.125 -15.711 1 96.69 75 LEU B O 1
ATOM 1536 N N . VAL B 1 76 ? 7.586 -19.641 -14.219 1 96.56 76 VAL B N 1
ATOM 1537 C CA . VAL B 1 76 ? 6.289 -19.281 -13.656 1 96.56 76 VAL B CA 1
ATOM 1538 C C . VAL B 1 76 ? 5.43 -18.609 -14.742 1 96.56 76 VAL B C 1
ATOM 1540 O O . VAL B 1 76 ? 4.254 -18.953 -14.898 1 96.56 76 VAL B O 1
ATOM 1543 N N . GLN B 1 77 ? 6.016 -17.719 -15.484 1 95.44 77 GLN B N 1
ATOM 1544 C CA . GLN B 1 77 ? 5.293 -17 -16.531 1 95.44 77 GLN B CA 1
ATOM 1545 C C . GLN B 1 77 ? 4.848 -17.969 -17.641 1 95.44 77 GLN B C 1
ATOM 1547 O O . GLN B 1 77 ? 3.797 -17.766 -18.25 1 95.44 77 GLN B O 1
ATOM 1552 N N . GLN B 1 78 ? 5.629 -18.969 -17.859 1 96.38 78 GLN B N 1
ATOM 1553 C CA . GLN B 1 78 ? 5.375 -19.891 -18.953 1 96.38 78 GLN B CA 1
ATOM 1554 C C . GLN B 1 78 ? 4.34 -20.938 -18.562 1 96.38 78 GLN B C 1
ATOM 1556 O O . GLN B 1 78 ? 3.754 -21.594 -19.438 1 96.38 78 GLN B O 1
ATOM 1561 N N . ASN B 1 79 ? 4.207 -21.188 -17.297 1 98 79 ASN B N 1
ATOM 1562 C CA . ASN B 1 79 ? 3.182 -22.125 -16.828 1 98 79 ASN B CA 1
ATOM 1563 C C . ASN B 1 79 ? 1.799 -21.469 -16.844 1 98 79 ASN B C 1
ATOM 1565 O O . ASN B 1 79 ? 1.522 -20.578 -16.047 1 98 79 ASN B O 1
ATOM 1569 N N . GLU B 1 80 ? 0.945 -21.922 -17.641 1 97.81 80 GLU B N 1
ATOM 1570 C CA . GLU B 1 80 ? -0.353 -21.297 -17.875 1 97.81 80 GLU B CA 1
ATOM 1571 C C . GLU B 1 80 ? -1.183 -21.266 -16.594 1 97.81 80 GLU B C 1
ATOM 1573 O O . GLU B 1 80 ? -1.919 -20.312 -16.344 1 97.81 80 GLU B O 1
ATOM 1578 N N . LYS B 1 81 ? -1.117 -22.344 -15.773 1 98.44 81 LYS B N 1
ATOM 1579 C CA . LYS B 1 81 ? -1.884 -22.422 -14.539 1 98.44 81 LYS B CA 1
ATOM 1580 C C . LYS B 1 81 ? -1.401 -21.391 -13.523 1 98.44 81 LYS B C 1
ATOM 1582 O O . LYS B 1 81 ? -2.209 -20.688 -12.906 1 98.44 81 LYS B O 1
ATOM 1587 N N . ILE B 1 82 ? -0.054 -21.234 -13.414 1 98.06 82 ILE B N 1
ATOM 1588 C CA . ILE B 1 82 ? 0.52 -20.266 -12.484 1 98.06 82 ILE B CA 1
ATOM 1589 C C . ILE B 1 82 ? 0.255 -18.844 -12.977 1 98.06 82 ILE B C 1
ATOM 1591 O O . ILE B 1 82 ? -0.113 -17.969 -12.195 1 98.06 82 ILE B O 1
ATOM 1595 N N . SER B 1 83 ? 0.434 -18.672 -14.266 1 97.75 83 SER B N 1
ATOM 1596 C CA . SER B 1 83 ? 0.182 -17.359 -14.852 1 97.75 83 SER B CA 1
ATOM 1597 C C . SER B 1 83 ? -1.251 -16.906 -14.602 1 97.75 83 SER B C 1
ATOM 1599 O O . SER B 1 83 ? -1.488 -15.75 -14.258 1 97.75 83 SER B O 1
ATOM 1601 N N . ALA B 1 84 ? -2.195 -17.797 -14.734 1 98.19 84 ALA B N 1
ATOM 1602 C CA . ALA B 1 84 ? -3.602 -17.5 -14.477 1 98.19 84 ALA B CA 1
ATOM 1603 C C . ALA B 1 84 ? -3.826 -17.125 -13.016 1 98.19 84 ALA B C 1
ATOM 1605 O O . ALA B 1 84 ? -4.613 -16.234 -12.711 1 98.19 84 ALA B O 1
ATOM 1606 N N . MET B 1 85 ? -3.133 -17.797 -12.172 1 98.25 85 MET B N 1
ATOM 1607 C CA . MET B 1 85 ? -3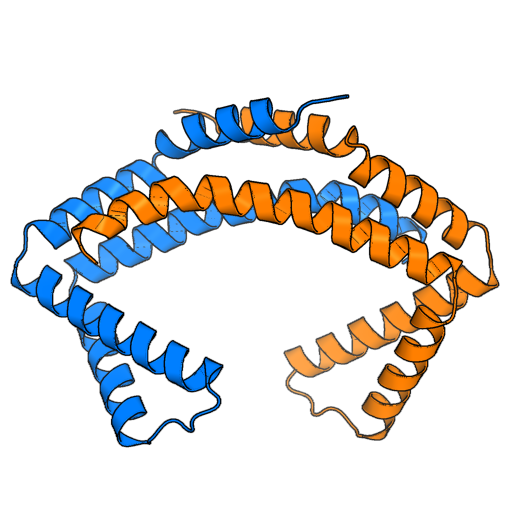.221 -17.531 -10.734 1 98.25 85 MET B CA 1
ATOM 1608 C C . MET B 1 85 ? -2.686 -16.141 -10.414 1 98.25 85 MET B C 1
ATOM 1610 O O . MET B 1 85 ? -3.334 -15.367 -9.703 1 98.25 85 MET B O 1
ATOM 1614 N N . LEU B 1 86 ? -1.531 -15.82 -11.008 1 96.81 86 LEU B N 1
ATOM 1615 C CA . LEU B 1 86 ? -0.927 -14.508 -10.773 1 96.81 86 LEU B CA 1
ATOM 1616 C C . LEU B 1 86 ? -1.798 -13.398 -11.352 1 96.81 86 LEU B C 1
ATOM 1618 O O . LEU B 1 86 ? -1.936 -12.336 -10.75 1 96.81 86 LEU B O 1
ATOM 1622 N N . GLU B 1 87 ? -2.379 -13.609 -12.453 1 97.94 87 GLU B N 1
ATOM 1623 C CA . GLU B 1 87 ? -3.285 -12.641 -13.062 1 97.94 87 GLU B CA 1
ATOM 1624 C C . GLU B 1 87 ? -4.516 -12.414 -12.195 1 97.94 87 GLU B C 1
ATOM 1626 O O . GLU B 1 87 ? -4.961 -11.281 -12.016 1 97.94 87 GLU B O 1
ATOM 1631 N N . ALA B 1 88 ? -5.035 -13.492 -11.641 1 98.38 88 ALA B N 1
ATOM 1632 C CA . ALA B 1 88 ? -6.168 -13.375 -10.734 1 98.38 88 ALA B CA 1
ATOM 1633 C C . ALA B 1 88 ? -5.793 -12.578 -9.484 1 98.38 88 ALA B C 1
ATOM 1635 O O . ALA B 1 88 ? -6.582 -11.766 -9.008 1 98.38 88 ALA B O 1
ATOM 1636 N N . GLU B 1 89 ? -4.539 -12.805 -9.039 1 97.31 89 GLU B N 1
ATOM 1637 C CA . GLU B 1 89 ? -4.059 -12.062 -7.883 1 97.31 89 GLU B CA 1
ATOM 1638 C C . GLU B 1 89 ? -3.938 -10.57 -8.195 1 97.31 89 GLU B C 1
ATOM 1640 O O . GLU B 1 89 ? -4.281 -9.727 -7.367 1 97.31 89 GLU B O 1
ATOM 1645 N N . MET B 1 90 ? -3.404 -10.242 -9.312 1 97.56 90 MET B N 1
ATOM 1646 C CA . MET B 1 90 ? -3.279 -8.852 -9.75 1 97.56 90 MET B CA 1
ATOM 1647 C C . MET B 1 90 ? -4.645 -8.18 -9.805 1 97.56 90 MET B C 1
ATOM 1649 O O . MET B 1 90 ? -4.797 -7.043 -9.352 1 97.56 90 MET B O 1
ATOM 1653 N N . LYS B 1 91 ? -5.633 -8.875 -10.328 1 98 91 LYS B N 1
ATOM 1654 C CA . LYS B 1 91 ? -6.988 -8.344 -10.398 1 98 91 LYS B CA 1
ATOM 1655 C C . LYS B 1 91 ? -7.559 -8.102 -9.008 1 98 91 LYS B C 1
ATOM 1657 O O . LYS B 1 91 ? -8.219 -7.086 -8.766 1 98 91 LYS B O 1
ATOM 1662 N N . LEU B 1 92 ? -7.301 -9.039 -8.148 1 98.06 92 LEU B N 1
ATOM 1663 C CA . LEU B 1 92 ? -7.766 -8.883 -6.777 1 98.06 92 LEU B CA 1
ATOM 1664 C C . LEU B 1 92 ? -7.055 -7.723 -6.09 1 98.06 92 LEU B C 1
ATOM 1666 O O . LEU B 1 92 ? -7.676 -6.961 -5.348 1 98.06 92 LEU B O 1
ATOM 1670 N N . SER B 1 93 ? -5.75 -7.559 -6.352 1 96.81 93 SER B N 1
ATOM 1671 C CA . SER B 1 93 ? -4.965 -6.469 -5.781 1 96.81 93 SER B CA 1
ATOM 1672 C C . SER B 1 93 ? -5.504 -5.109 -6.219 1 96.81 93 SER B C 1
ATOM 1674 O O . SER B 1 93 ? -5.414 -4.133 -5.473 1 96.81 93 SER B O 1
ATOM 1676 N N . LYS B 1 94 ? -6.121 -5.012 -7.367 1 97.56 94 LYS B N 1
ATOM 1677 C CA . LYS B 1 94 ? -6.719 -3.768 -7.848 1 97.56 94 LYS B CA 1
ATOM 1678 C C . LYS B 1 94 ? -7.895 -3.352 -6.969 1 97.56 94 LYS B C 1
ATOM 1680 O O . LYS B 1 94 ? -8.148 -2.158 -6.793 1 97.56 94 LYS B O 1
ATOM 1685 N N . VAL B 1 95 ? -8.57 -4.355 -6.418 1 97.19 95 VAL B N 1
ATOM 1686 C CA . VAL B 1 95 ? -9.672 -4.059 -5.512 1 97.19 95 VAL B CA 1
ATOM 1687 C C . VAL B 1 95 ? -9.141 -3.389 -4.246 1 97.19 95 VAL B C 1
ATOM 1689 O O . VAL B 1 95 ? -9.695 -2.393 -3.779 1 97.19 95 VAL B O 1
ATOM 1692 N N . ILE B 1 96 ? -8.031 -3.861 -3.73 1 97.88 96 ILE B N 1
ATOM 1693 C CA . ILE B 1 96 ? -7.395 -3.295 -2.547 1 97.88 96 ILE B CA 1
ATOM 1694 C C . ILE B 1 96 ? -6.898 -1.886 -2.854 1 97.88 96 ILE B C 1
ATOM 1696 O O . ILE B 1 96 ? -7.043 -0.977 -2.033 1 97.88 96 ILE B O 1
ATOM 1700 N N . GLU B 1 97 ? -6.355 -1.727 -4.035 1 97.44 97 GLU B N 1
ATOM 1701 C CA . GLU B 1 97 ? -5.91 -0.405 -4.469 1 97.44 97 GLU B CA 1
ATOM 1702 C C . GLU B 1 97 ? -7.07 0.586 -4.496 1 97.44 97 GLU B C 1
ATOM 1704 O O . GLU B 1 97 ? -6.914 1.742 -4.098 1 97.44 97 GLU B O 1
ATOM 1709 N N . GLU B 1 98 ? -8.195 0.127 -4.906 1 96.81 98 GLU B N 1
ATOM 1710 C CA . GLU B 1 98 ? -9.383 0.975 -4.949 1 96.81 98 GLU B CA 1
ATOM 1711 C C . GLU B 1 98 ? -9.82 1.378 -3.543 1 96.81 98 GLU B C 1
ATOM 1713 O O . GLU B 1 98 ? -10.188 2.533 -3.309 1 96.81 98 GLU B O 1
ATOM 1718 N N . VAL B 1 99 ? -9.766 0.448 -2.672 1 97.94 99 VAL B N 1
ATOM 1719 C CA . VAL B 1 99 ? -10.094 0.745 -1.279 1 97.94 99 VAL B CA 1
ATOM 1720 C C . VAL B 1 99 ? -9.164 1.839 -0.756 1 97.94 99 VAL B C 1
ATOM 1722 O O . VAL B 1 99 ? -9.625 2.826 -0.177 1 97.94 99 VAL B O 1
ATOM 1725 N N . ASN B 1 100 ? -7.871 1.67 -1.055 1 97.75 100 ASN B N 1
ATOM 1726 C CA . ASN B 1 100 ? -6.879 2.645 -0.616 1 97.75 100 ASN B CA 1
ATOM 1727 C C . ASN B 1 100 ? -7.117 4.012 -1.246 1 97.75 100 ASN B C 1
ATOM 1729 O O . ASN B 1 100 ? -7.047 5.035 -0.562 1 97.75 100 ASN B O 1
ATOM 1733 N N . ARG B 1 101 ? -7.414 3.99 -2.488 1 97.31 101 ARG B N 1
ATOM 1734 C CA . ARG B 1 101 ? -7.664 5.234 -3.211 1 97.31 101 ARG B CA 1
ATOM 1735 C C . ARG B 1 101 ? -8.836 5.996 -2.598 1 97.31 101 ARG B C 1
ATOM 1737 O O . ARG B 1 101 ? -8.758 7.215 -2.414 1 97.31 101 ARG B O 1
ATOM 1744 N N . ILE B 1 102 ? -9.852 5.34 -2.283 1 97.88 102 ILE B N 1
ATOM 1745 C CA . ILE B 1 102 ? -11.055 5.953 -1.746 1 97.88 102 ILE B CA 1
ATOM 1746 C C . ILE B 1 102 ? -10.781 6.504 -0.35 1 97.88 102 ILE B C 1
ATOM 1748 O O . ILE B 1 102 ? -11.266 7.578 0.008 1 97.88 102 ILE B O 1
ATOM 1752 N N . LEU B 1 103 ? -9.953 5.793 0.406 1 97.81 103 LEU B N 1
ATOM 1753 C CA . LEU B 1 103 ? -9.61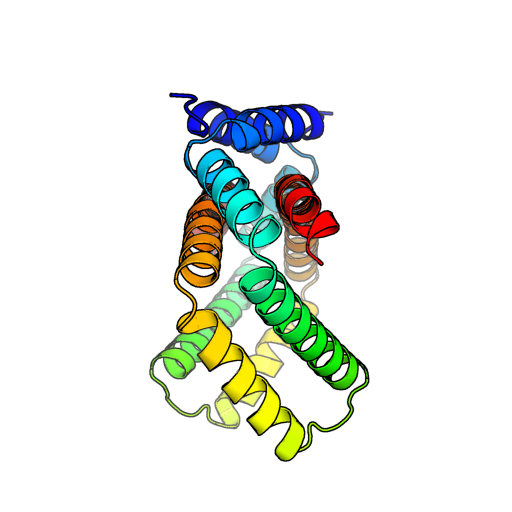7 6.242 1.751 1 97.81 103 LEU B CA 1
ATOM 1754 C C . LEU B 1 103 ? -8.633 7.41 1.704 1 97.81 103 LEU B C 1
ATOM 1756 O O . LEU B 1 103 ? -8.617 8.25 2.607 1 97.81 103 LEU B O 1
ATOM 1760 N N . ILE B 1 104 ? -7.891 7.523 0.598 1 97.06 104 ILE B N 1
ATOM 1761 C CA . ILE B 1 104 ? -6.887 8.57 0.441 1 97.06 104 ILE B CA 1
ATOM 1762 C C . ILE B 1 104 ? -7.559 9.867 -0.013 1 97.06 104 ILE B C 1
ATOM 1764 O O . ILE B 1 104 ? -7.086 10.961 0.301 1 97.06 104 ILE B O 1
ATOM 1768 N N . LYS B 1 105 ? -8.688 9.773 -0.661 1 96.25 105 LYS B N 1
ATOM 1769 C CA . LYS B 1 105 ? -9.375 10.922 -1.252 1 96.25 105 LYS B CA 1
ATOM 1770 C C . LYS B 1 105 ? -9.68 11.977 -0.198 1 96.25 105 LYS B C 1
ATOM 1772 O O . LYS B 1 105 ? -9.367 13.156 -0.386 1 96.25 105 LYS B O 1
ATOM 1777 N N . PRO B 1 106 ? -10.32 11.57 0.887 1 96.56 106 PRO B N 1
ATOM 1778 C CA . PRO B 1 106 ? -10.594 12.609 1.882 1 96.56 106 PRO B CA 1
ATOM 1779 C C . PRO B 1 106 ? -9.32 13.227 2.459 1 96.56 106 PRO B C 1
ATOM 1781 O O . PRO B 1 106 ? -9.328 14.383 2.879 1 96.56 106 PRO B O 1
ATOM 1784 N N . ILE B 1 107 ? -8.258 12.461 2.541 1 96.81 107 ILE B N 1
ATOM 1785 C CA . ILE B 1 107 ? -6.98 12.992 3.014 1 96.81 107 ILE B CA 1
ATOM 1786 C C . ILE B 1 107 ? -6.465 14.047 2.033 1 96.81 107 ILE B C 1
ATOM 1788 O O . ILE B 1 107 ? -6.043 15.125 2.443 1 96.81 107 ILE B O 1
ATOM 1792 N N . GLN B 1 108 ? -6.52 13.719 0.78 1 95.19 108 GLN B N 1
ATOM 1793 C CA . GLN B 1 108 ? -6.113 14.656 -0.262 1 95.19 108 GLN B CA 1
ATOM 1794 C C . GLN B 1 108 ? -6.918 15.953 -0.182 1 95.19 108 GLN B C 1
ATOM 1796 O O . GLN B 1 108 ? -6.383 17.031 -0.411 1 95.19 108 GLN B O 1
ATOM 1801 N N . GLY B 1 109 ? -8.164 15.812 0.058 1 95.19 109 GLY B N 1
ATOM 1802 C CA . GLY B 1 109 ? -9.016 16.984 0.209 1 95.19 109 GLY B CA 1
ATOM 1803 C C . GLY B 1 109 ? -8.531 17.938 1.28 1 95.19 109 GLY B C 1
ATOM 1804 O O . GLY B 1 109 ? -8.656 19.156 1.132 1 95.19 109 GLY B O 1
ATOM 1805 N N . LEU B 1 110 ? -8 17.375 2.35 1 95.44 110 LEU B N 1
ATOM 1806 C CA . LEU B 1 110 ? -7.492 18.219 3.43 1 95.44 110 LEU B CA 1
ATOM 1807 C C . LEU B 1 110 ? -6.305 19.047 2.961 1 95.44 110 LEU B C 1
ATOM 1809 O O . LEU B 1 110 ? -6.125 20.188 3.404 1 95.44 110 LEU B O 1
ATOM 1813 N N . TYR B 1 111 ? -5.555 18.547 2.029 1 94 111 TYR B N 1
ATOM 1814 C CA . TYR B 1 111 ? -4.32 19.188 1.602 1 94 111 TYR B CA 1
ATOM 1815 C C . TYR B 1 111 ? -4.566 20.094 0.404 1 94 111 TYR B C 1
ATOM 1817 O O . TYR B 1 111 ? -3.732 20.938 0.076 1 94 111 TYR B O 1
ATOM 1825 N N . GLU B 1 112 ? -5.625 19.906 -0.302 1 89.62 112 GLU B N 1
ATOM 1826 C CA . GLU B 1 112 ? -5.941 20.719 -1.479 1 89.62 112 GLU B CA 1
ATOM 1827 C C . GLU B 1 112 ? -5.863 22.203 -1.167 1 89.62 112 GLU B C 1
ATOM 1829 O O . GLU B 1 112 ? -5.449 23 -2.014 1 89.62 112 GLU B O 1
ATOM 1834 N N . ASP B 1 113 ? -6.121 22.594 0.048 1 76.75 113 ASP B N 1
ATOM 1835 C CA . ASP B 1 113 ? -6.16 24.016 0.37 1 76.75 113 ASP B CA 1
ATOM 1836 C C . ASP B 1 113 ? -4.781 24.531 0.787 1 76.75 113 ASP B C 1
ATOM 1838 O O . ASP B 1 113 ? -4.566 25.734 0.891 1 76.75 113 ASP B O 1
ATOM 1842 N N . ILE B 1 114 ? -3.986 23.562 1.138 1 81.12 114 ILE B N 1
ATOM 1843 C CA . ILE B 1 114 ? -2.709 24.062 1.647 1 81.12 114 ILE B CA 1
ATOM 1844 C C . ILE B 1 114 ? -1.593 23.703 0.668 1 81.12 114 ILE B C 1
ATOM 1846 O O . ILE B 1 114 ? -0.42 23.984 0.925 1 81.12 114 ILE B O 1
ATOM 1850 N N . GLN B 1 115 ? -2.049 22.922 -0.403 1 74.06 115 GLN B N 1
ATOM 1851 C CA . GLN B 1 115 ? -1.07 22.609 -1.438 1 74.06 115 GLN B CA 1
ATOM 1852 C C . GLN B 1 115 ? -1.248 23.5 -2.656 1 74.06 115 GLN B C 1
ATOM 1854 O O . GLN B 1 115 ? -2.352 23.984 -2.922 1 74.06 115 GLN B O 1
#